Protein AF-A0A830G9U7-F1 (afdb_monomer)

pLDDT: mean 89.63, std 12.24, range [41.25, 98.75]

InterPro domains:
  IPR003018 GAF domain [PF13185] (130-246)
  IPR003018 GAF domain [SM00065] (122-253)
  IPR029016 GAF-like domain superfamily [G3DSA:3.30.450.40] (119-250)

Sequence (253 aa):
MSDEGALRVVRVTGDATEHAGSGVGDADGVTVSHRRIGDAAGAAADADAILAGEDVARSEALAGLIRASDAVCVVADADADAGTAARTLRRAVEEEWRDFPVPAGERARLRALSARDFDDPTLRAHLGGMTTTARECLDARAGFIGLVDERHETFLTAEGVDLPDRERGRAICAHGITGDGALIVDDAAVSDRGARVAPDLGRYAGAPVIAGGERVGMLCVADDEGAFDEADGVVLERLAEQTSRYVERYGTT

Secondary structure (DSSP, 8-state):
------EEEEEEESS-------SGGGSTTEEEEEEEGGG-HHHHHT-SEEEEEHHHHT-HHHHHHHHT-SSEEEEE-TT--HHHHHHHHHHHHHTT--SSEEETTHHHHHHHHHTB-TT-HHHHHHHHHHHHHHHHHTT-SEEEEEEE-SSEEEEEEEESS----EEGGG-HHHHHTTSSS-EEES-TTTSTTTTTT-GGGBEEEEEEEEETTEEEEEEEEEESSS---HHHHHHHHHHHHHHHHHHHHH-B-

Foldseek 3Di:
DDLPAQFEEEEEDQDDPDDDDLCLCVPPRYHYDYDYLVGCQVVQQPGQAYEYELRCLQPLSVLLSLVSHQHAAEYEYPPDHNVLQNVVRVVCSVVSVGLFYAYSNNVVLQVLLVQFALVQPQLLVLQQVLQVVLCVVQVFQKKWKWFDHPFWTCTSYIDNDDDHIFTLSLDLFRSQQSHAFKRWDFALCPGSSRVPRPNVQGTKMWHFADGPNGRGIITMGGHNDDGDDVVSRVVRNVSSVVSNVSRHPRGHD

Solvent-accessible surface area (backbone atoms only — not comparable to full-atom values): 12969 Å² total; per-residue (Å²): 134,77,91,80,72,61,44,38,30,32,34,31,32,76,66,87,73,85,73,82,73,55,53,40,56,79,38,93,53,30,48,65,45,82,37,39,56,94,69,26,62,74,56,36,63,79,22,55,27,35,39,32,31,47,88,30,47,80,36,60,68,46,37,42,46,37,72,74,28,90,19,21,33,31,23,37,47,98,84,50,48,29,68,48,38,50,52,38,50,53,48,32,52,77,69,61,44,48,63,40,57,37,40,25,58,44,74,58,26,53,48,34,46,71,62,38,35,76,78,36,68,67,34,44,54,52,52,40,52,51,25,54,47,53,12,61,76,67,72,34,62,15,14,25,32,37,36,52,62,98,59,30,28,45,59,81,36,64,42,75,56,90,70,74,70,34,50,29,58,35,35,60,56,41,43,35,42,41,51,85,57,46,43,74,39,86,37,15,52,79,32,61,64,13,42,90,40,38,46,86,42,26,22,38,39,31,6,44,23,40,32,90,92,22,53,29,20,27,37,33,35,26,24,88,66,90,79,85,50,73,68,54,30,56,52,37,35,55,51,12,51,52,49,17,52,42,45,64,71,46,15,62,116

Organism: NCBI:txid489913

Structure (mmCIF, N/CA/C/O backbone):
data_AF-A0A830G9U7-F1
#
_entry.id   AF-A0A830G9U7-F1
#
loop_
_atom_site.group_PDB
_atom_site.id
_atom_site.type_symbol
_atom_site.label_atom_id
_atom_site.label_alt_id
_atom_site.label_comp_id
_atom_site.label_asym_id
_atom_site.label_entity_id
_atom_site.label_seq_id
_atom_site.pdbx_PDB_ins_code
_atom_site.Cartn_x
_atom_site.Cartn_y
_atom_site.Cartn_z
_atom_site.occupancy
_atom_site.B_iso_or_equiv
_atom_site.auth_seq_id
_atom_site.auth_comp_id
_atom_site.auth_asym_id
_atom_site.auth_atom_id
_atom_site.pdbx_PDB_model_num
ATOM 1 N N . MET A 1 1 ? 34.362 4.969 -25.257 1.00 41.91 1 MET A N 1
ATOM 2 C CA . MET A 1 1 ? 33.150 5.472 -24.588 1.00 41.91 1 MET A CA 1
ATOM 3 C C . MET A 1 1 ? 32.415 4.237 -24.144 1.00 41.91 1 MET A C 1
ATOM 5 O O . MET A 1 1 ? 31.826 3.570 -24.980 1.00 41.91 1 MET A O 1
ATOM 9 N N . SER A 1 2 ? 32.693 3.824 -22.916 1.00 41.25 2 SER A N 1
ATOM 10 C CA . SER A 1 2 ? 32.284 2.536 -22.371 1.00 41.25 2 SER A CA 1
ATOM 11 C C . SER A 1 2 ? 30.781 2.547 -22.113 1.00 41.25 2 SER A C 1
ATOM 13 O O . SER A 1 2 ? 30.260 3.546 -21.628 1.00 41.25 2 SER A O 1
ATOM 15 N N . ASP A 1 3 ? 30.123 1.443 -22.442 1.00 46.03 3 ASP A N 1
ATOM 16 C CA . ASP A 1 3 ? 28.704 1.131 -22.217 1.00 46.03 3 ASP A CA 1
ATOM 17 C C . ASP A 1 3 ? 28.400 0.916 -20.709 1.00 46.03 3 ASP A C 1
ATOM 19 O O . ASP A 1 3 ? 27.750 -0.043 -20.302 1.00 46.03 3 ASP A O 1
ATOM 23 N N . GLU A 1 4 ? 28.951 1.764 -19.834 1.00 46.84 4 GLU A N 1
ATOM 24 C CA . GLU A 1 4 ? 28.681 1.740 -18.394 1.00 46.84 4 GLU A CA 1
ATOM 25 C C . GLU A 1 4 ? 27.320 2.400 -18.123 1.00 46.84 4 GLU A C 1
ATOM 27 O O . GLU A 1 4 ? 27.189 3.620 -18.205 1.00 46.84 4 GLU A O 1
ATOM 32 N N . GLY A 1 5 ? 26.311 1.601 -17.761 1.00 59.88 5 GLY A N 1
ATOM 33 C CA . GLY A 1 5 ? 25.194 2.087 -16.939 1.00 59.88 5 GLY A CA 1
ATOM 34 C C . GLY A 1 5 ? 23.813 2.202 -17.588 1.00 59.88 5 GLY A C 1
ATOM 35 O O . GLY A 1 5 ? 22.957 2.877 -17.019 1.00 59.88 5 GLY A O 1
ATOM 36 N N . ALA A 1 6 ? 23.553 1.566 -18.736 1.00 79.94 6 ALA A N 1
ATOM 37 C CA . ALA A 1 6 ? 22.185 1.482 -19.249 1.00 79.94 6 ALA A CA 1
ATOM 38 C C . ALA A 1 6 ? 21.347 0.498 -18.408 1.00 79.94 6 ALA A C 1
ATOM 40 O O . ALA A 1 6 ? 21.631 -0.698 -18.389 1.00 79.94 6 ALA A O 1
ATOM 41 N N . LEU A 1 7 ? 20.310 0.993 -17.730 1.00 89.19 7 LEU A N 1
ATOM 42 C CA . LEU A 1 7 ? 19.411 0.183 -16.912 1.00 89.19 7 LEU A CA 1
ATOM 43 C C . LEU A 1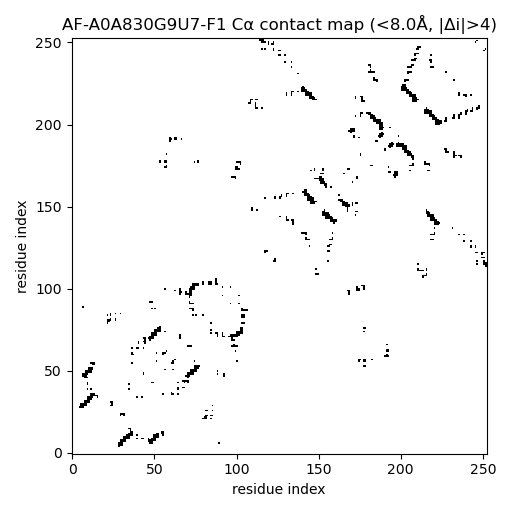 7 ? 18.527 -0.699 -17.804 1.00 89.19 7 LEU A C 1
ATOM 45 O O . LEU A 1 7 ? 17.765 -0.178 -18.625 1.00 89.19 7 LEU A O 1
ATOM 49 N N . ARG A 1 8 ? 18.590 -2.021 -17.633 1.00 92.62 8 ARG A N 1
ATOM 50 C CA . ARG A 1 8 ? 17.745 -2.981 -18.355 1.00 92.62 8 ARG A CA 1
ATOM 51 C C . ARG A 1 8 ? 16.422 -3.140 -17.622 1.00 92.62 8 ARG A C 1
ATOM 53 O O . ARG A 1 8 ? 16.366 -3.692 -16.525 1.00 92.62 8 ARG A O 1
ATOM 60 N N . VAL A 1 9 ? 15.351 -2.670 -18.248 1.00 93.12 9 VAL A N 1
ATOM 61 C CA . VAL A 1 9 ? 14.008 -2.663 -17.671 1.00 93.12 9 VAL A CA 1
ATOM 62 C C . VAL A 1 9 ? 13.082 -3.554 -18.484 1.00 93.12 9 VAL A C 1
ATOM 64 O O . VAL A 1 9 ? 13.015 -3.459 -19.712 1.00 93.12 9 VAL A O 1
ATOM 67 N N . VAL A 1 10 ? 12.313 -4.395 -17.800 1.00 93.31 10 VAL A N 1
ATOM 68 C CA . VAL A 1 10 ? 11.192 -5.114 -18.413 1.00 93.31 10 VAL A CA 1
ATOM 69 C C . VAL A 1 10 ? 9.901 -4.433 -17.998 1.00 93.31 10 VAL A C 1
ATOM 71 O O . VAL A 1 10 ? 9.541 -4.420 -16.824 1.00 93.31 10 VAL A O 1
ATOM 74 N N . ARG A 1 11 ? 9.187 -3.863 -18.967 1.00 92.62 11 ARG A N 1
ATOM 75 C CA . ARG A 1 11 ? 7.837 -3.357 -18.755 1.00 92.62 11 ARG A CA 1
ATOM 76 C C . ARG A 1 11 ? 6.844 -4.509 -18.826 1.00 92.62 11 ARG A C 1
ATOM 78 O O . ARG A 1 11 ? 6.820 -5.221 -19.833 1.00 92.62 11 ARG A O 1
ATOM 85 N N . VAL A 1 12 ? 6.007 -4.644 -17.800 1.00 92.19 12 VAL A N 1
ATOM 86 C CA . VAL A 1 12 ? 4.965 -5.675 -17.721 1.00 92.19 12 VAL A CA 1
ATOM 87 C C . VAL A 1 12 ? 3.568 -5.061 -17.662 1.00 92.19 12 VAL A C 1
ATOM 89 O O . VAL A 1 12 ? 3.334 -4.113 -16.914 1.00 92.19 12 VAL A O 1
ATOM 92 N N . THR A 1 13 ? 2.651 -5.603 -18.465 1.00 88.50 13 THR A N 1
ATOM 93 C CA . THR A 1 13 ? 1.220 -5.245 -18.505 1.00 88.50 13 THR A CA 1
ATOM 94 C C . THR A 1 13 ? 0.358 -6.507 -18.627 1.00 88.50 13 THR A C 1
ATOM 96 O O . THR A 1 13 ? 0.872 -7.592 -18.938 1.00 88.50 13 THR A O 1
ATOM 99 N N . GLY A 1 14 ? -0.945 -6.380 -18.369 1.00 82.19 14 GLY A N 1
ATOM 100 C CA . GLY A 1 14 ? -1.920 -7.468 -18.444 1.00 82.19 14 GLY A CA 1
ATOM 101 C C . GLY A 1 14 ? -2.208 -7.896 -19.884 1.00 82.19 14 GLY A C 1
ATOM 102 O O . GLY A 1 14 ? -2.042 -9.069 -20.215 1.00 82.19 14 GLY A O 1
ATOM 103 N N . ASP A 1 15 ? -2.540 -6.943 -20.762 1.00 69.19 15 ASP A N 1
ATOM 104 C CA . ASP A 1 15 ? -2.779 -7.182 -22.191 1.00 69.19 15 ASP A CA 1
ATOM 105 C C . ASP A 1 15 ? -1.815 -6.397 -23.097 1.00 69.19 15 ASP A C 1
ATOM 107 O O . ASP A 1 15 ? -1.321 -5.321 -22.762 1.00 69.19 15 ASP A O 1
ATOM 111 N N . ALA A 1 16 ? -1.517 -6.966 -24.274 1.00 46.41 16 ALA A N 1
ATOM 112 C CA . ALA A 1 16 ? -0.523 -6.439 -25.224 1.00 46.41 16 ALA A CA 1
ATOM 113 C C . ALA A 1 16 ? -1.032 -5.297 -26.120 1.00 46.41 16 ALA A C 1
ATOM 115 O O . ALA A 1 16 ? -0.494 -5.091 -27.209 1.00 46.41 16 ALA A O 1
ATOM 116 N N . THR A 1 17 ? -2.057 -4.549 -25.719 1.00 44.53 17 THR A N 1
ATOM 117 C CA . THR A 1 17 ? -2.389 -3.320 -26.442 1.00 44.53 17 THR A CA 1
ATOM 118 C C . THR A 1 17 ? -1.369 -2.251 -26.078 1.00 44.53 17 THR A C 1
ATOM 120 O O . THR A 1 17 ? -1.522 -1.530 -25.096 1.00 44.53 17 THR A O 1
ATOM 123 N N . GLU A 1 18 ? -0.313 -2.170 -26.895 1.00 53.75 18 GLU A N 1
ATOM 124 C CA . GLU A 1 18 ? 0.440 -0.938 -27.122 1.00 53.75 18 GLU A CA 1
ATOM 125 C C . GLU A 1 18 ? -0.554 0.213 -27.188 1.00 53.75 18 GLU A C 1
ATOM 127 O O . GLU A 1 18 ? -1.338 0.211 -28.118 1.00 53.75 18 GLU A O 1
ATOM 132 N N . HIS A 1 19 ? -0.549 1.152 -26.245 1.00 42.56 19 HIS A N 1
ATOM 133 C CA . HIS A 1 19 ? -0.866 2.562 -26.481 1.00 42.56 19 HIS A CA 1
ATOM 134 C C . HIS A 1 19 ? -0.207 3.365 -25.351 1.00 42.56 19 HIS A C 1
ATOM 136 O O . HIS A 1 19 ? -0.568 3.232 -24.188 1.00 42.56 19 HIS A O 1
ATOM 142 N N . ALA A 1 20 ? 0.791 4.169 -25.729 1.00 44.25 20 ALA A N 1
ATOM 143 C CA . ALA A 1 20 ? 1.468 5.169 -24.902 1.00 44.25 20 ALA A CA 1
ATOM 144 C C . ALA A 1 20 ? 2.088 4.628 -23.601 1.00 44.25 20 ALA A C 1
ATOM 146 O O . ALA A 1 20 ? 1.679 4.955 -22.490 1.00 44.25 20 ALA A O 1
ATOM 147 N N . GLY A 1 21 ? 3.149 3.826 -23.740 1.00 48.31 21 GLY A N 1
ATOM 148 C CA . GLY A 1 21 ? 4.062 3.618 -22.624 1.00 48.31 21 GLY A CA 1
ATOM 149 C C . GLY A 1 21 ? 4.571 4.967 -22.112 1.00 48.31 21 GLY A C 1
ATOM 150 O O . GLY A 1 21 ? 4.740 5.895 -22.896 1.00 48.31 21 GLY A O 1
ATOM 151 N N . SER A 1 22 ? 4.821 5.044 -20.808 1.00 52.03 22 SER A N 1
ATOM 152 C CA . SER A 1 22 ? 5.336 6.184 -20.037 1.00 52.03 22 SER A CA 1
ATOM 153 C C . SER A 1 22 ? 6.616 6.846 -20.577 1.00 52.03 22 SER A C 1
ATOM 155 O O . SER A 1 22 ? 7.272 7.523 -19.815 1.00 52.03 22 SER A O 1
ATOM 157 N N . GLY A 1 23 ? 7.051 6.636 -21.823 1.00 57.50 23 GLY A N 1
ATOM 158 C CA . GLY A 1 23 ? 8.237 7.257 -22.422 1.00 57.50 23 GLY A CA 1
ATOM 159 C C . GLY A 1 23 ? 9.554 6.881 -21.744 1.00 57.50 23 GLY A C 1
ATOM 160 O O . GLY A 1 23 ? 10.588 7.444 -22.071 1.00 57.50 23 GLY A O 1
ATOM 161 N N . VAL A 1 24 ? 9.548 5.941 -20.789 1.00 65.88 24 VAL A N 1
ATOM 162 C CA . VAL A 1 24 ? 10.728 5.618 -19.968 1.00 65.88 24 VAL A CA 1
ATOM 163 C C . VAL A 1 24 ? 11.908 5.136 -20.818 1.00 65.88 24 VAL A C 1
ATOM 165 O O . VAL A 1 24 ? 13.045 5.403 -20.452 1.00 65.88 24 VAL A O 1
ATOM 168 N N . GLY A 1 25 ? 11.656 4.488 -21.961 1.00 61.22 25 GLY A N 1
ATOM 169 C CA . GLY A 1 25 ? 12.707 4.075 -22.900 1.00 61.22 25 GLY A CA 1
ATOM 170 C C . GLY A 1 25 ? 13.407 5.229 -23.627 1.00 61.22 25 GLY A C 1
ATOM 171 O O . GLY A 1 25 ? 14.512 5.037 -24.119 1.00 61.22 25 GLY A O 1
ATOM 172 N N . ASP A 1 26 ? 12.805 6.422 -23.651 1.00 62.81 26 ASP A N 1
ATOM 173 C CA . ASP A 1 26 ? 13.415 7.639 -24.202 1.00 62.81 26 ASP A CA 1
ATOM 174 C C . ASP A 1 26 ? 14.202 8.427 -23.133 1.00 62.81 26 ASP A C 1
ATOM 176 O O . ASP A 1 26 ? 14.783 9.472 -23.427 1.00 62.81 26 ASP A O 1
ATOM 180 N N . ALA A 1 27 ? 14.221 7.957 -21.878 1.00 68.75 27 ALA A N 1
ATOM 181 C CA . ALA A 1 27 ? 15.006 8.562 -20.808 1.00 68.75 27 ALA A CA 1
ATOM 182 C C . ALA A 1 27 ? 16.463 8.062 -20.840 1.00 68.75 27 ALA A C 1
ATOM 184 O O . ALA A 1 27 ? 16.716 6.868 -20.991 1.00 68.75 27 ALA A O 1
ATOM 185 N N . ASP A 1 28 ? 17.421 8.973 -20.632 1.00 65.69 28 ASP A N 1
ATOM 186 C CA . ASP A 1 28 ? 18.866 8.717 -20.762 1.00 65.69 28 ASP A CA 1
ATOM 187 C C . ASP A 1 28 ? 19.332 7.415 -20.086 1.00 65.69 28 ASP A C 1
ATOM 189 O O . ASP A 1 28 ? 19.334 7.302 -18.862 1.00 65.69 28 ASP A O 1
ATOM 193 N N . GLY A 1 29 ? 19.781 6.429 -20.862 1.00 73.44 29 GLY A N 1
ATOM 194 C CA . GLY A 1 29 ? 20.360 5.202 -20.308 1.00 73.44 29 GLY A CA 1
ATOM 195 C C . GLY A 1 29 ? 19.348 4.252 -19.660 1.00 73.44 29 GLY A C 1
ATOM 196 O O . GLY A 1 29 ? 19.705 3.545 -18.724 1.00 73.44 29 GLY A O 1
ATOM 197 N N . VAL A 1 30 ? 18.096 4.211 -20.126 1.00 83.44 30 VAL A N 1
ATOM 198 C CA . VAL A 1 30 ? 17.145 3.142 -19.777 1.00 83.44 30 VAL A CA 1
ATOM 199 C C . VAL A 1 30 ? 16.758 2.378 -21.039 1.00 83.44 30 VAL A C 1
ATOM 201 O O . VAL A 1 30 ? 16.221 2.946 -21.981 1.00 83.44 30 VAL A O 1
ATOM 204 N N . THR A 1 31 ? 17.009 1.070 -21.062 1.00 85.94 31 THR A N 1
ATOM 205 C CA . THR A 1 31 ? 16.576 0.192 -22.156 1.00 85.94 31 THR A CA 1
ATOM 206 C C . THR A 1 31 ? 15.356 -0.595 -21.707 1.00 85.94 31 THR A C 1
ATOM 208 O O . THR A 1 31 ? 15.457 -1.433 -20.813 1.00 85.94 31 THR A O 1
ATOM 211 N N . VAL A 1 32 ? 14.202 -0.341 -22.329 1.00 87.81 32 VAL A N 1
ATOM 212 C CA . VAL A 1 32 ? 12.933 -0.984 -21.964 1.00 87.81 32 VAL A CA 1
ATOM 213 C C . VAL A 1 32 ? 12.566 -2.066 -22.975 1.00 87.81 32 VAL A C 1
ATOM 215 O O . VAL A 1 32 ? 12.468 -1.808 -24.172 1.00 87.81 32 VAL A O 1
ATOM 218 N N . SER A 1 33 ? 12.295 -3.276 -22.489 1.00 89.38 33 SER A N 1
ATOM 219 C CA . SER A 1 33 ? 11.637 -4.330 -23.265 1.00 89.38 33 SER A CA 1
ATOM 220 C C . SER A 1 33 ? 10.236 -4.589 -22.722 1.00 89.38 33 SER A C 1
ATOM 222 O O . SER A 1 33 ? 10.007 -4.502 -21.523 1.00 89.38 33 SER A O 1
ATOM 224 N N . HIS A 1 34 ? 9.278 -4.887 -23.595 1.00 89.56 34 HIS A N 1
ATOM 225 C CA . HIS A 1 34 ? 7.877 -5.057 -23.207 1.00 89.56 34 HIS A CA 1
ATOM 226 C C . HIS A 1 34 ? 7.505 -6.541 -23.165 1.00 89.56 34 HIS A C 1
ATOM 228 O O . HIS A 1 34 ? 7.855 -7.295 -24.081 1.00 89.56 34 HIS A O 1
ATOM 234 N N . ARG A 1 35 ? 6.798 -6.970 -22.117 1.00 90.38 35 ARG A N 1
ATOM 235 C CA . ARG A 1 35 ? 6.298 -8.341 -21.944 1.00 90.38 35 ARG A CA 1
ATOM 23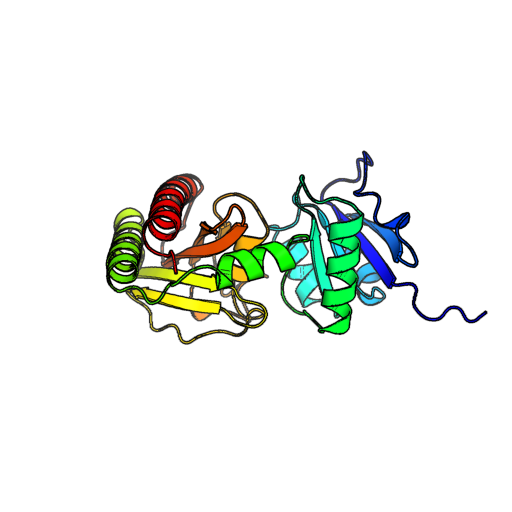6 C C . ARG A 1 35 ? 4.891 -8.329 -21.354 1.00 90.38 35 ARG A C 1
ATOM 238 O O . ARG A 1 35 ? 4.552 -7.459 -20.559 1.00 90.38 35 ARG A O 1
ATOM 245 N N . ARG A 1 36 ? 4.090 -9.335 -21.702 1.00 90.69 36 ARG A N 1
ATOM 246 C CA . ARG A 1 36 ? 2.911 -9.674 -20.899 1.00 90.69 36 ARG A CA 1
ATOM 247 C C . ARG A 1 36 ? 3.369 -10.289 -19.592 1.00 90.69 36 ARG A C 1
ATOM 249 O O . ARG A 1 36 ? 4.359 -11.019 -19.580 1.00 90.69 36 ARG A O 1
ATOM 256 N N . ILE A 1 37 ? 2.628 -10.044 -18.519 1.00 91.56 37 ILE A N 1
ATOM 257 C CA . ILE A 1 37 ? 3.018 -10.530 -17.195 1.00 91.56 37 ILE A CA 1
ATOM 258 C C . ILE A 1 37 ? 3.172 -12.059 -17.130 1.00 91.56 37 ILE A C 1
ATOM 260 O O . ILE A 1 37 ? 4.126 -12.549 -16.534 1.00 91.56 37 ILE A O 1
ATOM 264 N N . GLY A 1 38 ? 2.320 -12.809 -17.839 1.00 88.56 38 GLY A N 1
ATOM 265 C CA . GLY A 1 38 ? 2.403 -14.274 -17.916 1.00 88.56 38 GLY A CA 1
ATOM 266 C C . GLY A 1 38 ? 3.656 -14.815 -18.621 1.00 88.56 38 GLY A C 1
ATOM 267 O O . GLY A 1 38 ? 4.055 -15.945 -18.361 1.00 88.56 38 GLY A O 1
ATOM 268 N N . ASP A 1 39 ? 4.311 -14.002 -19.455 1.00 90.31 39 ASP A N 1
ATOM 269 C CA . ASP A 1 39 ? 5.502 -14.376 -20.233 1.00 90.31 39 ASP A CA 1
ATOM 270 C C . ASP A 1 39 ? 6.774 -13.665 -19.728 1.00 90.31 39 ASP A C 1
ATOM 272 O O . ASP A 1 39 ? 7.840 -13.736 -20.347 1.00 90.31 39 ASP A O 1
ATOM 276 N N . ALA A 1 40 ? 6.670 -12.922 -18.621 1.00 90.94 40 ALA A N 1
ATOM 277 C CA . ALA A 1 40 ? 7.719 -12.017 -18.165 1.00 90.94 40 ALA A CA 1
ATOM 278 C C . ALA A 1 40 ? 8.831 -12.705 -17.363 1.00 90.94 40 ALA A C 1
ATOM 280 O O . ALA A 1 40 ? 9.915 -12.137 -17.268 1.00 90.94 40 ALA A O 1
ATOM 281 N N . ALA A 1 41 ? 8.610 -13.915 -16.832 1.00 89.19 41 ALA A N 1
ATOM 282 C CA . ALA A 1 41 ? 9.534 -14.578 -15.903 1.00 89.19 41 ALA A CA 1
ATOM 283 C C . ALA A 1 41 ? 10.975 -14.678 -16.437 1.00 89.19 41 ALA A C 1
ATOM 285 O O . ALA A 1 41 ? 11.916 -14.266 -15.765 1.00 89.19 41 ALA A O 1
ATOM 286 N N . GLY A 1 42 ? 11.149 -15.154 -17.676 1.00 88.81 42 GLY A N 1
ATOM 287 C CA . GLY A 1 42 ? 12.478 -15.261 -18.284 1.00 88.81 42 GLY A CA 1
ATOM 288 C C . GLY A 1 42 ? 13.133 -13.902 -18.541 1.00 88.81 42 GLY A C 1
ATOM 289 O O . GLY A 1 42 ? 14.329 -13.752 -18.344 1.00 88.81 42 GLY A O 1
ATOM 290 N N . ALA A 1 43 ? 12.352 -12.893 -18.934 1.00 87.56 43 ALA A N 1
ATOM 291 C CA . ALA A 1 43 ? 12.882 -11.553 -19.174 1.00 87.56 43 ALA A CA 1
ATOM 292 C C . ALA A 1 43 ? 13.261 -10.841 -17.865 1.00 87.56 43 ALA A C 1
ATOM 294 O O . ALA A 1 43 ? 14.262 -10.135 -17.824 1.00 87.56 43 ALA A O 1
ATOM 295 N N . ALA A 1 44 ? 12.472 -11.030 -16.806 1.00 89.50 44 ALA A N 1
ATOM 296 C CA . ALA A 1 44 ? 12.702 -10.433 -15.496 1.00 89.50 44 ALA A CA 1
ATOM 297 C C . ALA A 1 44 ? 13.918 -11.029 -14.773 1.00 89.50 44 ALA A C 1
ATOM 299 O O . ALA A 1 44 ? 14.526 -10.341 -13.962 1.00 89.50 44 ALA A O 1
ATOM 300 N N . ALA A 1 45 ? 14.293 -12.279 -15.060 1.00 88.25 45 ALA A N 1
ATOM 301 C CA . ALA A 1 45 ? 15.493 -12.900 -14.494 1.00 88.25 45 ALA A CA 1
ATOM 302 C C . ALA A 1 45 ? 16.792 -12.204 -14.942 1.00 88.25 45 ALA A C 1
ATOM 304 O O . ALA A 1 45 ? 17.755 -12.146 -14.185 1.00 88.25 45 ALA A O 1
ATOM 305 N N . ASP A 1 46 ? 16.799 -11.647 -16.156 1.00 87.44 46 ASP A N 1
ATOM 306 C CA . ASP A 1 46 ? 17.950 -10.946 -16.729 1.00 87.44 46 ASP A CA 1
ATOM 307 C C . ASP A 1 46 ? 17.841 -9.414 -16.610 1.00 87.44 46 ASP A C 1
ATOM 309 O O . ASP A 1 46 ? 18.704 -8.701 -17.126 1.00 87.44 46 ASP A O 1
ATOM 313 N N . ALA A 1 47 ? 16.782 -8.889 -15.986 1.00 92.50 47 ALA A N 1
ATOM 314 C CA . ALA A 1 47 ? 16.527 -7.456 -15.873 1.00 92.50 47 ALA A CA 1
ATOM 315 C C . ALA A 1 47 ? 17.100 -6.871 -14.579 1.00 92.50 47 ALA A C 1
ATOM 317 O O . ALA A 1 47 ? 17.161 -7.538 -13.552 1.00 92.50 47 ALA A O 1
ATOM 318 N N . ASP A 1 48 ? 17.456 -5.589 -14.618 1.00 93.81 48 ASP A N 1
ATOM 319 C CA . ASP A 1 48 ? 17.841 -4.848 -13.416 1.00 93.81 48 ASP A CA 1
ATOM 320 C C . ASP A 1 48 ? 16.586 -4.354 -12.668 1.00 93.81 48 ASP A C 1
ATOM 322 O O . ASP A 1 48 ? 16.566 -4.268 -11.439 1.00 93.81 48 ASP A O 1
ATOM 326 N N . ALA A 1 49 ? 15.514 -4.052 -13.414 1.00 94.81 49 ALA A N 1
ATOM 327 C CA . ALA A 1 49 ? 14.237 -3.621 -12.858 1.00 94.81 49 ALA A CA 1
ATOM 328 C C . ALA A 1 49 ? 13.022 -4.066 -13.692 1.00 94.81 49 ALA A C 1
ATOM 330 O O . ALA A 1 49 ? 13.081 -4.230 -14.915 1.00 94.81 49 ALA A O 1
ATOM 331 N N . ILE A 1 50 ? 11.882 -4.184 -13.020 1.00 95.81 50 ILE A N 1
ATOM 332 C CA . ILE A 1 50 ? 10.553 -4.367 -13.596 1.00 95.81 50 ILE A CA 1
ATOM 333 C C . ILE A 1 50 ? 9.816 -3.028 -13.514 1.00 95.81 50 ILE A C 1
ATOM 335 O O . ILE A 1 50 ? 9.770 -2.398 -12.458 1.00 95.81 50 ILE A O 1
ATOM 339 N N . LEU A 1 51 ? 9.216 -2.604 -14.625 1.00 95.00 51 LEU A N 1
ATOM 340 C CA . LEU A 1 51 ? 8.268 -1.493 -14.663 1.00 95.00 51 LEU A CA 1
ATOM 341 C C . LEU A 1 51 ? 6.861 -2.050 -14.887 1.00 95.00 51 LEU A C 1
ATOM 343 O O . LEU A 1 51 ? 6.488 -2.388 -16.011 1.00 95.00 51 LEU A O 1
ATOM 347 N N . ALA A 1 52 ? 6.085 -2.162 -13.821 1.00 94.06 52 ALA A N 1
ATOM 348 C CA . ALA A 1 52 ? 4.720 -2.653 -13.876 1.00 94.06 52 ALA A CA 1
ATOM 349 C C . ALA A 1 52 ? 3.735 -1.524 -14.191 1.00 94.06 52 ALA A C 1
ATOM 351 O O . ALA A 1 52 ? 3.858 -0.413 -13.670 1.00 94.06 52 ALA A O 1
ATOM 352 N N . GLY A 1 53 ? 2.758 -1.817 -15.048 1.00 90.50 53 GLY A N 1
ATOM 353 C CA . GLY A 1 53 ? 1.566 -0.987 -15.179 1.00 90.50 53 GLY A CA 1
ATOM 354 C C . GLY A 1 53 ? 0.645 -1.133 -13.968 1.00 90.50 53 GLY A C 1
ATOM 355 O O . GLY A 1 53 ? 0.640 -2.160 -13.283 1.00 90.50 53 GLY A O 1
ATOM 356 N N . GLU A 1 54 ? -0.147 -0.097 -13.714 1.00 85.88 5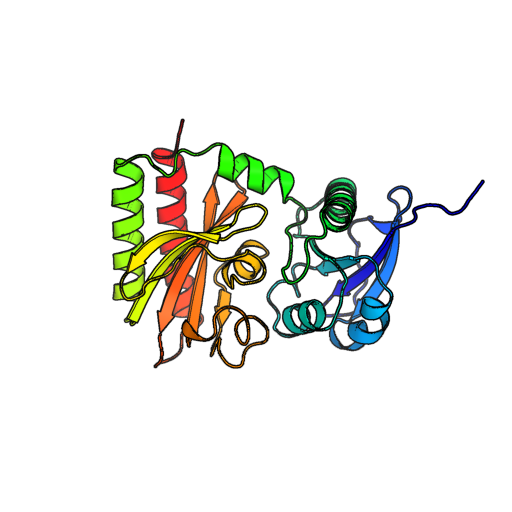4 GLU A N 1
ATOM 357 C CA . GLU A 1 54 ? -1.156 -0.085 -12.652 1.00 85.88 54 GLU A CA 1
ATOM 358 C C . GLU A 1 54 ? -2.165 -1.241 -12.767 1.00 85.88 54 GLU A C 1
ATOM 360 O O . GLU A 1 54 ? -2.564 -1.830 -11.764 1.00 85.88 54 GLU A O 1
ATOM 365 N N . ASP A 1 55 ? -2.491 -1.641 -13.999 1.00 87.94 55 ASP A N 1
ATOM 366 C CA . ASP A 1 55 ? -3.395 -2.746 -14.332 1.00 87.94 55 ASP A CA 1
ATOM 367 C C . ASP A 1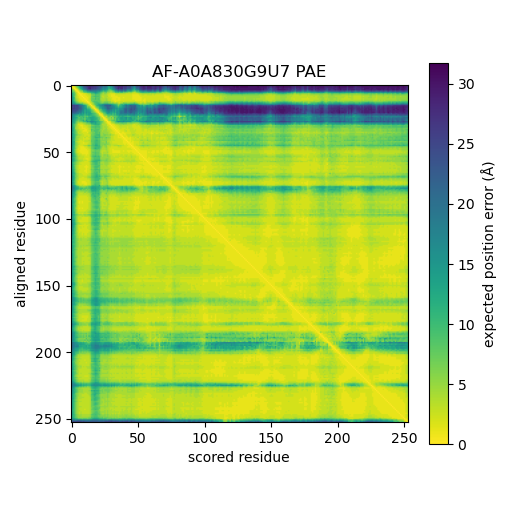 55 ? -2.956 -4.097 -13.747 1.00 87.94 55 ASP A C 1
ATOM 369 O O . ASP A 1 55 ? -3.787 -4.969 -13.493 1.00 87.94 55 ASP A O 1
ATOM 373 N N . VAL A 1 56 ? -1.655 -4.271 -13.502 1.00 91.00 56 VAL A N 1
ATOM 374 C CA . VAL A 1 56 ? -1.089 -5.494 -12.921 1.00 91.00 56 VAL A CA 1
ATOM 375 C C . VAL A 1 56 ? -0.494 -5.299 -11.530 1.00 91.00 56 VAL A C 1
ATOM 377 O O . VAL A 1 56 ? -0.159 -6.299 -10.890 1.00 91.00 56 VAL A O 1
ATOM 380 N N . ALA A 1 57 ? -0.407 -4.062 -11.030 1.00 89.50 57 ALA A N 1
ATOM 381 C CA . ALA A 1 57 ? 0.226 -3.698 -9.756 1.00 89.50 57 ALA A CA 1
ATOM 382 C C . ALA A 1 57 ? -0.238 -4.561 -8.572 1.00 89.50 57 ALA A C 1
ATOM 384 O O . ALA A 1 57 ? 0.550 -5.002 -7.733 1.00 89.50 57 ALA A O 1
ATOM 385 N N . ARG A 1 58 ? -1.540 -4.857 -8.539 1.00 89.06 58 ARG A N 1
ATOM 386 C CA . ARG A 1 58 ? -2.197 -5.610 -7.463 1.00 89.06 58 ARG A CA 1
ATOM 387 C C . ARG A 1 58 ? -2.627 -7.024 -7.882 1.00 89.06 58 ARG A C 1
ATOM 389 O O . ARG A 1 58 ? -3.395 -7.675 -7.184 1.00 89.06 58 ARG A O 1
ATOM 396 N N . SER A 1 59 ? -2.061 -7.559 -8.968 1.00 92.06 59 SER A N 1
ATOM 397 C CA . SER A 1 59 ? -2.295 -8.943 -9.419 1.00 92.06 59 SER A CA 1
ATOM 398 C C . SER A 1 59 ? -1.404 -9.959 -8.694 1.00 92.06 59 SER A C 1
ATOM 400 O O . SER A 1 59 ? -0.241 -9.667 -8.407 1.00 92.06 59 SER A O 1
ATOM 402 N N . GLU A 1 60 ? -1.910 -11.160 -8.397 1.00 91.94 60 GLU A N 1
ATOM 403 C CA . GLU A 1 60 ? -1.072 -12.241 -7.835 1.00 91.94 60 GLU A CA 1
ATOM 404 C C . GLU A 1 60 ? 0.112 -12.560 -8.766 1.00 91.94 60 GLU A C 1
ATOM 406 O O . GLU A 1 60 ? 1.222 -12.781 -8.299 1.00 91.94 60 GLU A O 1
ATOM 411 N N . ALA A 1 61 ? -0.082 -12.450 -10.087 1.00 92.94 61 ALA A N 1
ATOM 412 C CA . ALA A 1 61 ? 0.970 -12.655 -11.080 1.00 92.94 61 ALA A CA 1
ATOM 413 C C . ALA A 1 61 ? 2.168 -11.701 -10.910 1.00 92.94 61 ALA A C 1
ATOM 415 O O . ALA A 1 61 ? 3.311 -12.138 -11.051 1.00 92.94 61 ALA A O 1
ATOM 416 N N . LEU A 1 62 ? 1.941 -10.419 -10.587 1.00 94.00 62 LEU A N 1
ATOM 417 C CA . LEU A 1 62 ? 3.045 -9.484 -10.337 1.00 94.00 62 LEU A CA 1
ATOM 418 C C . LEU A 1 62 ? 3.767 -9.808 -9.041 1.00 94.00 62 LEU A C 1
ATOM 420 O O . LEU A 1 62 ? 4.994 -9.827 -9.029 1.00 94.00 62 LEU A O 1
ATOM 424 N N . ALA A 1 63 ? 3.022 -10.100 -7.975 1.00 92.31 63 ALA A N 1
ATOM 425 C CA . ALA A 1 63 ? 3.624 -10.527 -6.720 1.00 92.31 63 ALA A CA 1
ATOM 426 C C . ALA A 1 63 ? 4.503 -11.771 -6.951 1.00 92.31 63 ALA A C 1
ATOM 428 O O . ALA A 1 63 ? 5.649 -11.807 -6.507 1.00 92.31 63 ALA A O 1
ATOM 429 N N . GLY A 1 64 ? 4.009 -12.755 -7.713 1.00 91.81 64 GLY A N 1
ATOM 430 C CA . GLY A 1 64 ? 4.755 -13.935 -8.163 1.00 91.81 64 GLY A CA 1
ATOM 431 C C . GLY A 1 64 ? 6.043 -13.612 -8.897 1.00 91.81 64 GLY A C 1
ATOM 432 O O . GLY A 1 64 ? 7.094 -14.163 -8.573 1.00 91.81 64 GLY A O 1
ATOM 433 N N . LEU A 1 65 ? 5.971 -12.689 -9.853 1.00 93.75 65 LEU A N 1
ATOM 434 C CA . LEU A 1 65 ? 7.127 -12.252 -10.623 1.00 93.75 65 LEU A CA 1
ATOM 435 C C . LEU A 1 65 ? 8.188 -11.586 -9.739 1.00 93.75 65 LEU A C 1
ATOM 437 O O . LEU A 1 65 ? 9.362 -11.917 -9.876 1.00 93.75 65 LEU A O 1
ATOM 441 N N . ILE A 1 66 ? 7.776 -10.700 -8.824 1.00 92.88 66 ILE A N 1
ATOM 442 C CA . ILE A 1 66 ? 8.671 -10.040 -7.861 1.00 92.88 66 ILE A CA 1
ATOM 443 C C . ILE A 1 66 ? 9.378 -11.090 -7.004 1.00 92.88 66 ILE A C 1
ATOM 445 O O . ILE A 1 66 ? 10.593 -11.057 -6.885 1.00 92.88 66 ILE A O 1
ATOM 449 N N . ARG A 1 67 ? 8.648 -12.073 -6.461 1.00 88.44 67 ARG A N 1
ATOM 450 C CA . ARG A 1 67 ? 9.252 -13.121 -5.618 1.00 88.44 67 ARG A CA 1
ATOM 451 C C . ARG A 1 67 ? 10.191 -14.063 -6.366 1.00 88.44 67 ARG A C 1
ATOM 453 O O . ARG A 1 67 ? 11.038 -14.698 -5.743 1.00 88.44 67 ARG A O 1
ATOM 460 N N . ALA A 1 68 ? 9.979 -14.241 -7.665 1.00 90.38 68 ALA A N 1
ATOM 461 C CA . ALA A 1 68 ? 10.776 -15.136 -8.497 1.00 90.38 68 ALA A CA 1
ATOM 462 C C . ALA A 1 68 ? 11.975 -14.434 -9.156 1.00 90.38 68 ALA A C 1
ATOM 464 O O . ALA A 1 68 ? 12.730 -15.089 -9.876 1.00 90.38 68 ALA A O 1
ATOM 465 N N . SER A 1 69 ? 12.135 -13.125 -8.948 1.00 90.31 69 SER A N 1
ATOM 466 C CA . SER A 1 69 ? 13.138 -12.293 -9.604 1.00 90.31 69 SER A CA 1
ATOM 467 C C . SER A 1 69 ? 13.961 -11.514 -8.581 1.00 90.31 69 SER A C 1
ATOM 469 O O . SER A 1 69 ? 13.474 -11.111 -7.534 1.00 90.31 69 SER A O 1
ATOM 471 N N . ASP A 1 70 ? 15.214 -11.250 -8.936 1.00 89.94 70 ASP A N 1
ATOM 472 C CA . ASP A 1 70 ? 16.093 -10.321 -8.229 1.00 89.94 70 ASP A CA 1
ATOM 473 C C . ASP A 1 70 ? 15.921 -8.867 -8.728 1.00 89.94 70 ASP A C 1
ATOM 475 O O . ASP A 1 70 ? 16.670 -7.974 -8.334 1.00 89.94 70 ASP A O 1
ATOM 479 N N . ALA A 1 71 ? 14.978 -8.592 -9.627 1.00 93.31 71 ALA A N 1
ATOM 480 C CA . ALA A 1 71 ? 14.750 -7.250 -10.145 1.00 93.31 71 ALA A CA 1
ATOM 481 C C . ALA A 1 71 ? 13.954 -6.397 -9.147 1.00 93.31 71 ALA A C 1
ATOM 483 O O . ALA A 1 71 ? 12.981 -6.851 -8.543 1.00 93.31 71 ALA A O 1
ATOM 484 N N . VAL A 1 72 ? 14.313 -5.118 -9.028 1.00 94.94 72 VAL A N 1
ATOM 485 C CA . VAL A 1 72 ? 13.475 -4.162 -8.287 1.00 94.94 72 VAL A CA 1
ATOM 486 C C . VAL A 1 72 ? 12.195 -3.899 -9.073 1.00 94.94 72 VAL A C 1
ATOM 488 O O . VAL A 1 72 ? 12.230 -3.834 -10.301 1.00 94.94 72 VAL A O 1
ATOM 491 N N . CYS A 1 73 ? 11.060 -3.724 -8.404 1.00 96.12 73 CYS A N 1
ATOM 492 C CA . CYS A 1 73 ? 9.788 -3.516 -9.091 1.00 96.12 73 CYS A CA 1
ATOM 493 C C . CYS A 1 73 ? 9.238 -2.120 -8.832 1.00 96.12 73 CYS A C 1
ATOM 495 O O . CYS A 1 73 ? 8.855 -1.794 -7.712 1.00 96.12 73 CYS A O 1
ATOM 497 N N . VAL A 1 74 ? 9.130 -1.317 -9.889 1.00 96.19 74 VAL A N 1
ATOM 498 C CA . VAL A 1 74 ? 8.460 -0.016 -9.855 1.00 96.19 74 VAL A CA 1
ATOM 499 C C . VAL A 1 74 ? 7.108 -0.123 -10.546 1.00 96.19 74 VAL A C 1
ATOM 501 O O . VAL A 1 74 ? 7.013 -0.595 -11.675 1.00 96.19 74 VAL A O 1
ATOM 504 N N . VAL A 1 75 ? 6.063 0.345 -9.876 1.00 94.81 75 VAL A N 1
ATOM 505 C CA . VAL A 1 75 ? 4.707 0.462 -10.407 1.00 94.81 75 VAL A CA 1
ATOM 506 C C . VAL A 1 75 ? 4.498 1.892 -10.885 1.00 94.81 75 VAL A C 1
ATOM 508 O O . VAL A 1 75 ? 4.592 2.829 -10.093 1.00 94.81 75 VAL A O 1
ATOM 511 N N . ALA A 1 76 ? 4.219 2.069 -12.172 1.00 90.44 76 ALA A N 1
ATOM 512 C CA . ALA A 1 76 ? 3.774 3.349 -12.707 1.00 90.44 76 ALA A CA 1
ATOM 513 C C . ALA A 1 76 ? 2.247 3.426 -12.631 1.00 90.44 76 ALA A C 1
ATOM 515 O O . ALA A 1 76 ? 1.566 2.664 -13.322 1.00 90.44 76 ALA A O 1
ATOM 516 N N . ASP A 1 77 ? 1.744 4.341 -11.802 1.00 79.69 77 ASP A N 1
ATOM 517 C CA . ASP A 1 77 ? 0.336 4.738 -11.831 1.00 79.69 77 ASP A CA 1
ATOM 518 C C . ASP A 1 77 ? 0.026 5.562 -13.093 1.00 79.69 77 ASP A C 1
ATOM 520 O O . ASP A 1 77 ? 0.932 5.967 -13.836 1.00 79.69 77 ASP A O 1
ATOM 524 N N . ALA A 1 78 ? -1.263 5.765 -13.370 1.00 69.00 78 ALA A N 1
ATOM 525 C CA . ALA A 1 78 ? -1.730 6.460 -14.570 1.00 69.00 78 ALA A CA 1
ATOM 526 C C . ALA A 1 78 ? -1.180 7.894 -14.725 1.00 69.00 78 ALA A C 1
ATOM 528 O O . ALA A 1 78 ? -1.054 8.380 -15.852 1.00 69.00 78 ALA A O 1
ATOM 529 N N . ASP A 1 79 ? -0.823 8.547 -13.616 1.00 72.38 79 ASP A N 1
ATOM 530 C CA . ASP A 1 79 ? -0.360 9.937 -13.575 1.00 72.38 79 ASP A CA 1
ATOM 531 C C . ASP A 1 79 ? 1.176 10.074 -13.624 1.00 72.38 79 ASP A C 1
ATOM 533 O O . ASP A 1 79 ? 1.707 11.182 -13.768 1.00 72.38 79 ASP A O 1
ATOM 537 N N . ALA A 1 80 ? 1.922 8.967 -13.534 1.00 81.44 80 ALA A N 1
ATOM 538 C CA . ALA A 1 80 ? 3.378 8.990 -13.501 1.00 81.44 80 ALA A CA 1
ATOM 539 C C . ALA A 1 80 ? 4.007 9.414 -14.843 1.00 81.44 80 ALA A C 1
ATOM 541 O O . ALA A 1 80 ? 3.932 8.714 -15.858 1.00 81.44 80 ALA A O 1
ATOM 542 N N . ASP A 1 81 ? 4.757 10.523 -14.828 1.00 87.06 81 ASP A N 1
ATOM 543 C CA . ASP A 1 81 ? 5.569 10.936 -15.973 1.00 87.06 81 ASP A CA 1
ATOM 544 C C . ASP A 1 81 ? 6.835 10.071 -16.151 1.00 87.06 81 ASP A C 1
ATOM 546 O O . ASP A 1 81 ? 7.399 9.519 -15.198 1.00 87.06 81 ASP A O 1
ATOM 550 N N . ALA A 1 82 ? 7.331 10.022 -17.392 1.00 84.88 82 ALA A N 1
ATOM 551 C CA . ALA A 1 82 ? 8.529 9.284 -17.803 1.00 84.88 82 ALA A CA 1
ATOM 552 C C . ALA A 1 82 ? 9.747 9.525 -16.910 1.00 84.88 82 ALA A C 1
ATOM 554 O O . ALA A 1 82 ? 10.455 8.594 -16.516 1.00 84.88 82 ALA A O 1
ATOM 555 N N . GLY A 1 83 ? 10.007 10.796 -16.602 1.00 87.69 83 GLY A N 1
ATOM 556 C CA . GLY A 1 83 ? 11.168 11.210 -15.836 1.00 87.69 83 GLY A CA 1
ATOM 557 C C . GLY A 1 83 ? 11.047 10.794 -14.378 1.00 87.69 83 GLY A C 1
ATOM 558 O O . GLY A 1 83 ? 12.046 10.411 -13.770 1.00 87.69 83 GLY A O 1
ATOM 559 N N . THR A 1 84 ? 9.843 10.848 -13.810 1.00 90.38 84 THR A N 1
ATOM 560 C CA . THR A 1 84 ? 9.572 10.382 -12.446 1.00 90.38 84 THR A CA 1
ATOM 561 C C . THR A 1 84 ? 9.775 8.879 -12.330 1.00 90.38 84 THR A C 1
ATOM 563 O O . THR A 1 84 ? 10.589 8.459 -11.506 1.00 90.38 84 THR A O 1
ATOM 566 N N . ALA A 1 85 ? 9.173 8.087 -13.219 1.00 91.06 85 ALA A N 1
ATOM 567 C CA . ALA A 1 85 ? 9.385 6.641 -13.246 1.00 91.06 85 ALA A CA 1
ATOM 568 C C . ALA A 1 85 ? 10.872 6.278 -13.431 1.00 91.06 85 ALA A C 1
ATOM 570 O O . ALA A 1 85 ? 11.406 5.468 -12.676 1.00 91.06 85 ALA A O 1
ATOM 571 N N . ALA A 1 86 ? 11.582 6.928 -14.362 1.00 90.75 86 ALA A N 1
ATOM 572 C CA . ALA A 1 86 ? 13.002 6.664 -14.605 1.00 90.75 86 ALA A CA 1
ATOM 573 C C . ALA A 1 86 ? 13.908 7.039 -13.415 1.00 90.75 86 ALA A C 1
ATOM 575 O O . ALA A 1 86 ? 14.898 6.357 -13.148 1.00 90.75 86 ALA A O 1
ATOM 576 N N . ARG A 1 87 ? 13.611 8.126 -12.690 1.00 91.69 87 ARG A N 1
ATOM 577 C CA . ARG A 1 87 ? 14.354 8.491 -11.468 1.00 91.69 87 ARG A CA 1
ATOM 578 C C . ARG A 1 87 ? 14.122 7.481 -10.350 1.00 91.69 87 ARG A C 1
ATOM 580 O O . ARG A 1 87 ? 15.076 7.116 -9.669 1.00 91.69 87 ARG A O 1
ATOM 587 N N . THR A 1 88 ? 12.882 7.036 -10.176 1.00 94.06 88 THR A N 1
ATOM 588 C CA . THR A 1 88 ? 12.531 6.056 -9.146 1.00 94.06 88 THR A CA 1
ATOM 589 C C . THR A 1 88 ? 13.128 4.690 -9.447 1.00 94.06 88 THR A C 1
ATOM 591 O O . THR A 1 88 ? 13.686 4.088 -8.542 1.00 94.06 88 THR A O 1
ATOM 594 N N . LEU A 1 89 ? 13.125 4.248 -10.709 1.00 93.56 89 LEU A N 1
ATOM 595 C CA . LEU A 1 89 ? 13.805 3.022 -11.139 1.00 93.56 89 LEU A CA 1
ATOM 596 C C . LEU A 1 89 ? 15.292 3.031 -10.770 1.00 93.56 89 LEU A C 1
ATOM 598 O O . LEU A 1 89 ? 15.762 2.099 -10.127 1.00 93.56 89 LEU A O 1
ATOM 602 N N . ARG A 1 90 ? 16.026 4.097 -11.119 1.00 92.69 90 ARG A N 1
ATOM 603 C CA . ARG A 1 90 ? 17.458 4.197 -10.784 1.00 92.69 90 ARG A CA 1
ATOM 604 C C . ARG A 1 90 ? 17.695 4.146 -9.283 1.00 92.69 90 ARG A C 1
ATOM 606 O O . ARG A 1 90 ? 18.495 3.341 -8.828 1.00 92.69 90 ARG A O 1
ATOM 613 N N . ARG A 1 91 ? 16.948 4.947 -8.520 1.00 93.69 91 ARG A N 1
ATOM 614 C CA . ARG A 1 91 ? 17.078 4.959 -7.063 1.00 93.69 91 ARG A CA 1
ATOM 615 C C . ARG A 1 91 ? 16.735 3.603 -6.451 1.00 93.69 91 ARG A C 1
ATOM 617 O O . ARG A 1 91 ? 17.453 3.155 -5.574 1.00 93.69 91 ARG A O 1
ATOM 624 N N . ALA A 1 92 ? 15.668 2.950 -6.905 1.00 94.25 92 ALA A N 1
ATOM 625 C CA . ALA A 1 92 ? 15.277 1.639 -6.398 1.00 94.25 92 ALA A CA 1
ATOM 626 C C . ALA A 1 92 ? 16.390 0.603 -6.610 1.00 94.25 92 ALA A C 1
ATOM 628 O O . ALA A 1 92 ? 16.640 -0.198 -5.717 1.00 94.25 92 ALA A O 1
ATOM 629 N N . VAL A 1 93 ? 17.083 0.651 -7.753 1.00 94.38 93 VAL A N 1
ATOM 630 C CA . VAL A 1 93 ? 18.244 -0.207 -8.038 1.00 94.38 93 VAL A CA 1
ATOM 631 C C . VAL A 1 93 ? 19.437 0.150 -7.155 1.00 94.38 93 VAL A C 1
ATOM 633 O O . VAL A 1 93 ? 20.014 -0.744 -6.548 1.00 94.38 93 VAL A O 1
ATOM 636 N N . GLU A 1 94 ? 19.784 1.436 -7.053 1.00 94.00 94 GLU A N 1
ATOM 637 C CA . GLU A 1 94 ? 20.887 1.934 -6.212 1.00 94.00 94 GLU A CA 1
ATOM 638 C C . GLU A 1 94 ? 20.698 1.576 -4.730 1.00 94.00 94 GLU A C 1
ATOM 640 O O . GLU A 1 94 ? 21.657 1.236 -4.043 1.00 94.00 94 GLU A O 1
ATOM 645 N N . GLU A 1 95 ? 19.458 1.633 -4.250 1.00 93.44 95 GLU A N 1
ATOM 646 C CA . GLU A 1 95 ? 19.073 1.343 -2.869 1.00 93.44 95 GLU A CA 1
ATOM 647 C C . GLU A 1 95 ? 18.667 -0.127 -2.654 1.00 93.44 95 GL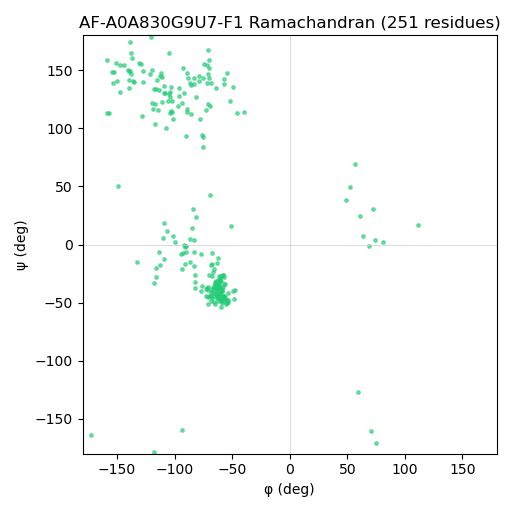U A C 1
ATOM 649 O O . GLU A 1 95 ? 18.305 -0.517 -1.542 1.00 93.44 95 GLU A O 1
ATOM 654 N N . GLU A 1 96 ? 18.693 -0.955 -3.699 1.00 93.12 96 GLU A N 1
ATOM 655 C CA . GLU A 1 96 ? 18.310 -2.370 -3.655 1.00 93.12 96 GLU A CA 1
ATOM 656 C C . GLU A 1 96 ? 16.916 -2.615 -3.031 1.00 93.12 96 GLU A C 1
ATOM 658 O O . GLU A 1 96 ? 16.738 -3.449 -2.140 1.00 93.12 96 GLU A O 1
ATOM 663 N N . TRP A 1 97 ? 15.896 -1.879 -3.480 1.00 93.56 97 TRP A N 1
ATOM 664 C CA . TRP A 1 97 ? 14.500 -2.076 -3.058 1.00 93.56 97 TRP A CA 1
ATOM 665 C C . TRP A 1 97 ? 13.885 -3.317 -3.719 1.00 93.56 97 TRP A C 1
ATOM 667 O O . TRP A 1 97 ? 13.243 -3.236 -4.767 1.00 93.56 97 TRP A O 1
ATOM 677 N N . ARG A 1 98 ? 14.132 -4.476 -3.106 1.00 90.12 98 ARG A N 1
ATOM 678 C CA . ARG A 1 98 ? 13.738 -5.813 -3.582 1.00 90.12 98 ARG A CA 1
ATOM 679 C C . ARG A 1 98 ? 12.559 -6.371 -2.787 1.00 90.12 98 ARG A C 1
ATOM 681 O O . ARG A 1 98 ? 12.257 -5.879 -1.708 1.00 90.12 98 ARG A O 1
ATOM 688 N N . ASP A 1 99 ? 11.919 -7.410 -3.319 1.00 90.62 99 ASP A N 1
ATOM 689 C CA . ASP A 1 99 ? 10.833 -8.179 -2.682 1.00 90.62 99 ASP A CA 1
ATOM 690 C C . ASP A 1 99 ? 9.484 -7.455 -2.497 1.00 90.62 99 ASP A C 1
ATOM 692 O O . ASP A 1 99 ? 8.517 -8.061 -2.037 1.00 90.62 99 ASP A O 1
ATOM 696 N N . PHE A 1 100 ? 9.368 -6.184 -2.888 1.00 93.00 100 PHE A N 1
ATOM 697 C CA . PHE A 1 100 ? 8.115 -5.425 -2.836 1.00 93.00 100 PHE A CA 1
ATOM 698 C C . PHE A 1 100 ? 7.972 -4.459 -4.021 1.00 93.00 100 PHE A C 1
ATOM 700 O O . PHE A 1 100 ? 8.973 -4.014 -4.587 1.00 93.00 100 PHE A O 1
ATOM 707 N N . PRO A 1 101 ? 6.734 -4.094 -4.399 1.00 94.94 101 PRO A N 1
ATOM 708 C CA . PRO A 1 101 ? 6.505 -3.083 -5.419 1.00 94.94 101 PRO A CA 1
ATOM 709 C C . PRO A 1 101 ? 6.674 -1.658 -4.858 1.00 94.94 101 PRO A C 1
ATOM 711 O O . PRO A 1 101 ? 6.332 -1.348 -3.712 1.00 94.94 101 PRO A O 1
ATOM 714 N N . VAL A 1 102 ? 7.193 -0.764 -5.697 1.00 95.81 102 VAL A N 1
ATOM 715 C CA . VAL A 1 102 ? 7.501 0.633 -5.368 1.00 95.81 102 VAL A CA 1
ATOM 716 C C . VAL A 1 102 ? 6.691 1.566 -6.273 1.00 95.81 102 VAL A C 1
ATOM 718 O O . VAL A 1 102 ? 6.852 1.500 -7.488 1.00 95.81 102 VAL A O 1
ATOM 721 N N . PRO A 1 103 ? 5.856 2.472 -5.743 1.00 94.81 103 PRO A N 1
ATOM 722 C CA . PRO A 1 103 ? 5.201 3.502 -6.549 1.00 94.81 103 PRO A CA 1
ATOM 723 C C . PRO A 1 103 ? 6.209 4.373 -7.314 1.00 94.81 103 PRO A C 1
ATOM 725 O O . PRO A 1 103 ? 7.204 4.824 -6.749 1.00 94.81 103 PRO A O 1
ATOM 728 N N . ALA A 1 104 ? 5.941 4.705 -8.578 1.00 93.25 104 ALA A N 1
ATOM 729 C CA . ALA A 1 104 ? 6.804 5.581 -9.376 1.00 93.25 104 ALA A CA 1
ATOM 730 C C . ALA A 1 104 ? 7.012 6.961 -8.720 1.00 93.25 104 ALA A C 1
ATOM 732 O O . ALA A 1 104 ? 8.070 7.566 -8.887 1.00 93.25 104 ALA A O 1
ATOM 733 N N . GLY A 1 105 ? 6.048 7.430 -7.925 1.00 92.19 105 GLY A N 1
ATOM 734 C CA . GLY A 1 105 ? 6.114 8.650 -7.119 1.00 92.19 105 GLY A CA 1
ATOM 735 C C . GLY A 1 105 ? 6.772 8.512 -5.737 1.00 92.19 105 GLY A C 1
ATOM 736 O O . GLY A 1 105 ? 6.643 9.434 -4.937 1.00 92.19 105 GLY A O 1
ATOM 737 N N . GLU A 1 106 ? 7.492 7.426 -5.424 1.00 95.94 106 GLU A N 1
ATOM 738 C CA . GLU A 1 106 ? 7.926 7.080 -4.053 1.00 95.94 106 GLU A CA 1
ATOM 739 C C . GLU A 1 106 ? 8.555 8.234 -3.257 1.00 95.94 106 GLU A C 1
ATOM 741 O O . GLU A 1 106 ? 8.289 8.419 -2.072 1.00 95.94 106 GLU A O 1
ATOM 746 N N . ARG A 1 107 ? 9.369 9.074 -3.903 1.00 95.00 107 ARG A N 1
ATOM 747 C CA . ARG A 1 107 ? 10.005 10.210 -3.221 1.00 95.00 107 ARG A CA 1
ATOM 748 C C . ARG A 1 107 ? 8.993 11.258 -2.741 1.00 95.00 107 ARG A C 1
ATOM 750 O O . ARG A 1 107 ? 9.256 11.943 -1.757 1.00 95.00 107 ARG A O 1
ATOM 757 N N . ALA A 1 108 ? 7.903 11.464 -3.474 1.00 95.56 108 ALA A N 1
ATOM 758 C CA . ALA A 1 108 ? 6.821 12.351 -3.059 1.00 95.56 108 ALA A CA 1
ATOM 759 C C . ALA A 1 108 ? 6.018 11.723 -1.916 1.00 95.56 108 ALA A C 1
ATOM 761 O O . ALA A 1 108 ? 5.850 12.376 -0.887 1.00 95.56 108 ALA A O 1
ATOM 762 N N . ARG A 1 109 ? 5.698 10.432 -2.030 1.00 97.06 109 ARG A N 1
ATOM 763 C CA . ARG A 1 109 ? 5.057 9.632 -0.981 1.00 97.06 109 ARG A CA 1
ATOM 764 C C . ARG A 1 109 ? 5.803 9.660 0.353 1.00 97.06 109 ARG A C 1
ATOM 766 O O . ARG A 1 109 ? 5.217 10.003 1.376 1.00 97.06 109 ARG A O 1
ATOM 773 N N . LEU A 1 110 ? 7.112 9.398 0.347 1.00 97.69 110 LEU A N 1
ATOM 774 C CA . LEU A 1 110 ? 7.948 9.446 1.554 1.00 97.69 110 LEU A CA 1
ATOM 775 C C . LEU A 1 110 ? 8.023 10.852 2.159 1.00 97.69 110 LEU A C 1
ATOM 777 O O . LEU A 1 110 ? 8.003 11.000 3.379 1.00 97.69 110 LEU A O 1
ATOM 781 N N . ARG A 1 111 ? 8.062 11.904 1.327 1.00 97.19 111 ARG A N 1
ATOM 782 C CA . ARG A 1 111 ? 7.977 13.284 1.831 1.00 97.19 111 ARG A CA 1
ATOM 783 C C . ARG A 1 111 ? 6.637 13.544 2.504 1.00 97.19 111 ARG A C 1
ATOM 785 O O . ARG A 1 111 ? 6.628 14.113 3.590 1.00 97.19 111 ARG A O 1
ATOM 792 N N . ALA A 1 112 ? 5.539 13.131 1.879 1.00 97.12 112 ALA A N 1
ATOM 793 C CA . ALA A 1 112 ? 4.202 13.319 2.419 1.00 97.12 112 ALA A CA 1
ATOM 794 C C . ALA A 1 112 ? 4.006 12.571 3.743 1.00 97.12 112 ALA A C 1
ATOM 796 O O . ALA A 1 112 ? 3.421 13.138 4.659 1.00 97.12 112 ALA A O 1
ATOM 797 N N . LEU A 1 113 ? 4.566 11.363 3.865 1.00 97.69 113 LEU A N 1
ATOM 798 C CA . LEU A 1 113 ? 4.641 10.610 5.117 1.00 97.69 113 LEU A CA 1
ATOM 799 C C . LEU A 1 113 ? 5.421 11.388 6.189 1.00 97.69 113 LEU A C 1
ATOM 801 O O . LEU A 1 113 ? 4.893 11.650 7.263 1.00 97.69 113 LEU A O 1
ATOM 805 N N . SER A 1 114 ? 6.651 11.817 5.883 1.00 96.75 114 SER A N 1
ATOM 806 C CA . SER A 1 114 ? 7.523 12.515 6.846 1.00 96.75 114 SER A CA 1
ATOM 807 C C . SER A 1 114 ? 7.038 13.912 7.252 1.00 96.75 114 SER A C 1
ATOM 809 O O . SER A 1 114 ? 7.512 14.469 8.236 1.00 96.75 114 SER A O 1
ATOM 811 N N . ALA A 1 115 ? 6.121 14.499 6.480 1.00 96.62 115 ALA A N 1
ATOM 812 C CA . ALA A 1 115 ? 5.552 15.817 6.743 1.00 96.62 115 ALA A CA 1
ATOM 813 C C . ALA A 1 115 ? 4.393 15.782 7.753 1.00 96.62 115 ALA A C 1
ATOM 815 O O . ALA A 1 115 ? 3.750 16.813 7.959 1.00 96.62 115 ALA A O 1
ATOM 816 N N . ARG A 1 116 ? 4.081 14.611 8.326 1.00 96.50 116 ARG A N 1
ATOM 817 C CA . ARG A 1 116 ? 2.991 14.437 9.285 1.00 96.50 116 ARG A CA 1
ATOM 818 C C . ARG A 1 116 ? 3.503 14.029 10.652 1.00 96.50 116 ARG A C 1
ATOM 820 O O . ARG A 1 116 ? 4.399 13.196 10.760 1.00 96.50 116 ARG A O 1
ATOM 827 N N . ASP A 1 117 ? 2.871 14.572 11.684 1.00 96.69 117 ASP A N 1
ATOM 828 C CA . ASP A 1 117 ? 3.047 14.104 13.054 1.00 96.69 117 ASP A CA 1
ATOM 829 C C . ASP A 1 117 ? 2.012 13.017 13.362 1.00 96.69 117 ASP A C 1
ATOM 831 O O . ASP A 1 117 ? 0.874 13.299 13.740 1.00 96.69 117 ASP A O 1
ATOM 835 N N . PHE A 1 118 ? 2.395 11.756 13.157 1.00 96.62 118 PHE A N 1
ATOM 836 C CA . PHE A 1 118 ? 1.546 10.614 13.498 1.00 96.62 118 PHE A CA 1
ATOM 837 C C . PHE A 1 118 ? 1.527 10.301 14.997 1.00 96.62 118 PHE A C 1
ATOM 839 O O . PHE A 1 118 ? 0.718 9.476 15.419 1.00 96.62 118 PHE A O 1
ATOM 846 N N . ASP A 1 119 ? 2.375 10.941 15.804 1.00 96.00 119 ASP A N 1
ATOM 847 C CA . ASP A 1 119 ? 2.438 10.753 17.253 1.00 96.00 119 ASP A CA 1
ATOM 848 C C . ASP A 1 119 ? 1.517 11.710 18.020 1.00 96.00 119 ASP A C 1
ATOM 850 O O . ASP A 1 119 ? 1.325 11.523 19.226 1.00 96.00 119 ASP A O 1
ATOM 854 N N . ASP A 1 120 ? 0.881 12.671 17.335 1.00 96.75 120 ASP A N 1
ATOM 855 C CA . ASP A 1 120 ? -0.118 13.549 17.943 1.00 96.75 120 ASP A CA 1
ATOM 856 C C . ASP A 1 120 ? -1.205 12.720 18.671 1.00 96.75 120 ASP A C 1
ATOM 858 O O . ASP A 1 120 ? -1.872 11.874 18.058 1.00 96.75 120 ASP A O 1
ATOM 862 N N . PRO A 1 121 ? -1.438 12.951 19.979 1.00 96.69 121 PRO A N 1
ATOM 863 C CA . PRO A 1 121 ? -2.389 12.158 20.754 1.00 96.69 121 PRO A CA 1
ATOM 864 C C . PRO A 1 121 ? -3.832 12.222 20.237 1.00 96.69 121 PRO A C 1
ATOM 866 O O . PRO A 1 121 ? -4.580 11.252 20.382 1.00 96.69 121 PRO A O 1
ATOM 869 N N . THR A 1 122 ? -4.241 13.348 19.642 1.00 97.00 122 THR A N 1
ATOM 870 C CA . THR A 1 122 ? -5.590 13.515 19.081 1.00 97.00 122 THR A CA 1
ATOM 871 C C . THR A 1 122 ? -5.735 12.679 17.820 1.00 97.00 122 THR A C 1
ATOM 873 O O . THR A 1 122 ? -6.725 11.958 17.669 1.00 97.00 122 THR A O 1
ATOM 876 N N . LEU A 1 123 ? -4.734 12.724 16.937 1.00 98.00 123 LEU A N 1
ATOM 877 C CA . LEU A 1 123 ? -4.685 11.866 15.764 1.00 98.00 123 LEU A CA 1
ATOM 878 C C . LEU A 1 123 ? -4.698 10.392 16.180 1.00 98.00 123 LEU A C 1
ATOM 880 O O . LEU A 1 123 ? -5.559 9.650 15.714 1.00 98.00 123 LEU A O 1
ATOM 884 N N . ARG A 1 124 ? -3.831 9.973 17.110 1.00 97.88 124 ARG A N 1
ATOM 885 C CA . ARG A 1 124 ? -3.773 8.586 17.608 1.00 97.88 124 ARG A CA 1
ATOM 886 C C . ARG A 1 124 ? -5.124 8.082 18.119 1.00 97.88 124 ARG A C 1
ATOM 888 O O . ARG A 1 124 ? -5.505 6.958 17.797 1.00 97.88 124 ARG A O 1
ATOM 895 N N . ALA A 1 125 ? -5.875 8.909 18.849 1.00 98.25 125 ALA A N 1
ATOM 896 C CA . ALA A 1 125 ? -7.215 8.552 19.312 1.00 98.25 125 ALA A CA 1
ATOM 897 C C . ALA A 1 125 ? -8.205 8.339 18.151 1.00 98.25 125 ALA A C 1
ATOM 899 O O . ALA A 1 125 ? -8.967 7.371 18.159 1.00 98.25 125 ALA A O 1
ATOM 900 N N . HIS A 1 126 ? -8.179 9.208 17.135 1.00 98.56 126 HIS A N 1
ATOM 901 C CA . HIS A 1 126 ? -9.014 9.049 15.942 1.00 98.56 126 HIS A CA 1
ATOM 902 C C . HIS A 1 126 ? -8.642 7.808 15.128 1.00 98.56 126 HIS A C 1
ATOM 904 O O . HIS A 1 126 ? -9.530 7.055 14.734 1.00 98.56 126 HIS A O 1
ATOM 910 N N . LEU A 1 127 ? -7.347 7.569 14.912 1.00 98.56 127 LEU A N 1
ATOM 911 C CA . LEU A 1 127 ? -6.862 6.390 14.196 1.00 98.56 127 LEU A CA 1
ATOM 912 C C . LEU A 1 127 ? -7.249 5.100 14.926 1.00 98.56 127 LEU A C 1
ATOM 914 O O . LEU A 1 127 ? -7.737 4.173 14.288 1.00 98.56 127 LEU A O 1
ATOM 918 N N . GLY A 1 128 ? -7.132 5.072 16.259 1.00 98.50 128 GLY A N 1
ATOM 919 C CA . GLY A 1 128 ? -7.575 3.938 17.073 1.00 98.50 128 GLY A CA 1
ATOM 920 C C . GLY A 1 128 ? -9.059 3.644 16.877 1.00 98.50 128 GLY A C 1
ATOM 921 O O . GLY A 1 128 ? -9.421 2.519 16.555 1.00 98.50 128 GLY A O 1
ATOM 922 N N . GLY A 1 129 ? -9.911 4.672 16.946 1.00 98.56 129 GLY A N 1
ATOM 923 C CA . GLY A 1 129 ? -11.346 4.514 16.698 1.00 98.56 129 GLY A CA 1
ATOM 924 C C . GLY A 1 129 ? -11.678 4.017 15.286 1.00 98.56 129 GLY A C 1
ATOM 925 O O . GLY A 1 129 ? -12.601 3.218 15.123 1.00 98.56 129 GLY A O 1
ATOM 926 N N . MET A 1 130 ? -10.928 4.443 14.264 1.00 98.69 130 MET A N 1
ATOM 927 C CA . MET A 1 130 ? -11.101 3.941 12.894 1.00 98.69 130 MET A CA 1
ATOM 928 C C . MET A 1 130 ? -10.696 2.472 12.762 1.00 98.69 130 MET A C 1
ATOM 930 O O . MET A 1 130 ? -11.388 1.716 12.082 1.00 98.69 130 MET A O 1
ATOM 934 N N . THR A 1 131 ? -9.634 2.060 13.453 1.00 98.69 131 THR A N 1
ATOM 935 C CA . THR A 1 131 ? -9.211 0.660 13.546 1.00 98.69 131 THR A CA 1
ATOM 936 C C . THR A 1 131 ? -10.274 -0.209 14.209 1.00 98.69 131 THR A C 1
ATOM 938 O O . THR A 1 131 ? -10.665 -1.223 13.627 1.00 98.69 131 THR A O 1
ATOM 941 N N . THR A 1 132 ? -10.812 0.210 15.361 1.00 98.62 132 THR A N 1
ATOM 942 C CA . THR A 1 132 ? -11.922 -0.494 16.023 1.00 98.62 132 THR A CA 1
ATOM 943 C C . THR A 1 132 ? -13.133 -0.594 15.092 1.00 98.62 132 THR A C 1
ATOM 945 O O . THR A 1 132 ? -13.700 -1.668 14.915 1.00 98.62 132 THR A O 1
ATOM 948 N N . THR A 1 133 ? -13.500 0.519 14.445 1.00 98.62 133 THR A N 1
ATOM 949 C CA . THR A 1 133 ? -14.674 0.591 13.561 1.00 98.62 133 THR A CA 1
ATOM 950 C C . THR A 1 133 ? -14.529 -0.343 12.362 1.00 98.62 133 THR A C 1
ATOM 952 O O . THR A 1 133 ? -15.468 -1.062 12.043 1.00 98.62 133 THR A O 1
ATOM 955 N N . ALA A 1 134 ? -13.365 -0.368 11.707 1.00 98.56 134 ALA A N 1
ATOM 956 C CA . ALA A 1 134 ? -13.119 -1.266 10.580 1.00 98.56 134 ALA A CA 1
ATOM 957 C C . ALA A 1 134 ? -13.241 -2.734 10.996 1.00 98.56 134 ALA A C 1
ATOM 959 O O . ALA A 1 134 ? -13.945 -3.497 10.338 1.00 98.56 134 ALA A O 1
ATOM 960 N N . ARG A 1 135 ? -12.619 -3.097 12.124 1.00 98.12 135 ARG A N 1
ATOM 961 C CA . ARG A 1 135 ? -12.683 -4.448 12.686 1.00 98.12 135 ARG A CA 1
ATOM 962 C C . ARG A 1 135 ? -14.125 -4.873 12.979 1.00 98.12 135 ARG A C 1
ATOM 964 O O . ARG A 1 135 ? -14.528 -5.962 12.596 1.00 98.12 135 ARG A O 1
ATOM 971 N N . GLU A 1 136 ? -14.908 -4.017 13.634 1.00 97.81 136 GLU A N 1
ATOM 972 C CA . GLU A 1 136 ? -16.292 -4.324 14.018 1.00 97.81 136 GLU A CA 1
ATOM 973 C C . GLU A 1 136 ? -17.264 -4.325 12.832 1.00 97.81 136 GLU A C 1
ATOM 975 O O . GLU A 1 136 ? -18.161 -5.163 12.781 1.00 97.81 136 GLU A O 1
ATOM 980 N N . CYS A 1 137 ? -17.109 -3.408 11.872 1.00 97.31 137 CYS A N 1
ATOM 981 C CA . CYS A 1 137 ? -17.988 -3.344 10.703 1.00 97.31 137 CYS A CA 1
ATOM 982 C C . CYS A 1 137 ? -17.871 -4.575 9.801 1.00 97.31 137 CYS A C 1
ATOM 984 O O . CYS A 1 137 ? -18.864 -4.941 9.176 1.00 97.31 137 CYS A O 1
ATOM 986 N N . LEU A 1 138 ? -16.680 -5.171 9.722 1.00 96.81 138 LEU A N 1
ATOM 987 C CA . LEU A 1 138 ? -16.389 -6.324 8.868 1.00 96.81 138 LEU A CA 1
ATOM 988 C C . LEU A 1 138 ? -16.371 -7.650 9.651 1.00 96.81 138 LEU A C 1
ATOM 990 O O . LEU A 1 138 ? -15.985 -8.670 9.093 1.00 96.81 138 LEU A O 1
ATOM 994 N N . ASP A 1 139 ? -16.766 -7.633 10.931 1.00 96.19 139 ASP A N 1
ATOM 995 C CA . ASP A 1 139 ? -16.728 -8.792 11.840 1.00 96.19 139 ASP A CA 1
ATOM 996 C C . ASP A 1 139 ? -15.374 -9.526 11.827 1.00 96.19 139 ASP A C 1
ATOM 998 O O . ASP A 1 139 ? -15.302 -10.750 11.865 1.00 96.19 139 ASP A O 1
ATOM 1002 N N . ALA A 1 140 ? -14.286 -8.756 11.742 1.00 97.31 140 ALA A N 1
ATOM 1003 C CA . ALA A 1 140 ? -12.938 -9.285 11.607 1.00 97.31 140 ALA A CA 1
ATOM 1004 C C . ALA A 1 140 ? -12.285 -9.537 12.976 1.00 97.31 140 ALA A C 1
ATOM 1006 O O . ALA A 1 140 ? -12.467 -8.775 13.939 1.00 97.31 140 ALA A O 1
ATOM 1007 N N . ARG A 1 141 ? -11.424 -10.555 13.070 1.00 96.69 141 ARG A N 1
ATOM 1008 C CA . ARG A 1 141 ? -10.658 -10.841 14.295 1.00 96.69 141 ARG A CA 1
ATOM 1009 C C . ARG A 1 141 ? -9.695 -9.710 14.644 1.00 96.69 141 ARG A C 1
ATOM 1011 O O . ARG A 1 141 ? -9.462 -9.455 15.824 1.00 96.69 141 ARG A O 1
ATOM 1018 N N . ALA A 1 142 ? -9.132 -9.044 13.635 1.00 97.44 142 ALA A N 1
ATOM 1019 C CA . ALA A 1 142 ? -8.121 -8.015 13.811 1.00 97.44 142 ALA A CA 1
ATOM 1020 C C . ALA A 1 142 ? -8.332 -6.813 12.887 1.00 97.44 142 ALA A C 1
ATOM 1022 O O . ALA A 1 142 ? -8.806 -6.948 11.762 1.00 97.44 142 ALA A O 1
ATOM 1023 N N . GLY A 1 143 ? -7.926 -5.639 13.368 1.00 98.00 143 GLY A N 1
ATOM 1024 C CA . GLY A 1 143 ? -7.864 -4.401 12.597 1.00 98.00 143 GLY A CA 1
ATOM 1025 C C . GLY A 1 143 ? -6.582 -3.646 12.918 1.00 98.00 143 GLY A C 1
ATOM 1026 O O . GLY A 1 143 ? -6.100 -3.701 14.050 1.00 98.00 143 GLY A O 1
ATOM 1027 N N . PHE A 1 144 ? -6.011 -2.945 11.944 1.00 98.25 144 PHE A N 1
ATOM 1028 C CA . PHE A 1 144 ? -4.785 -2.176 12.146 1.00 98.25 144 PHE A CA 1
ATOM 1029 C C . PHE A 1 144 ? -4.606 -1.074 11.104 1.00 98.25 144 PHE A C 1
ATOM 1031 O O . PHE A 1 144 ? -5.154 -1.125 10.004 1.00 98.25 144 PHE A O 1
ATOM 1038 N N . ILE A 1 145 ? -3.790 -0.079 11.450 1.00 98.50 145 ILE A N 1
ATOM 1039 C CA . ILE A 1 145 ? -3.314 0.945 10.515 1.00 98.50 145 ILE A CA 1
ATOM 1040 C C . ILE A 1 145 ? -1.796 0.844 10.451 1.00 98.50 145 ILE A C 1
ATOM 1042 O O . ILE A 1 145 ? -1.123 1.076 11.458 1.00 98.50 145 ILE A O 1
ATOM 1046 N N . GLY A 1 146 ? -1.278 0.510 9.272 1.00 97.38 146 GLY A N 1
ATOM 1047 C CA . GLY A 1 146 ? 0.152 0.416 8.988 1.00 97.38 146 GLY A CA 1
ATOM 1048 C C . GLY A 1 146 ? 0.605 1.547 8.071 1.00 97.38 146 GLY A C 1
ATOM 1049 O O . GLY A 1 146 ? -0.020 1.805 7.040 1.00 97.38 146 GLY A O 1
ATOM 1050 N N . LEU A 1 147 ? 1.678 2.242 8.445 1.00 98.19 147 LEU A N 1
ATOM 1051 C CA . LEU A 1 147 ? 2.366 3.205 7.586 1.00 98.19 147 LEU A CA 1
ATOM 1052 C C . LEU A 1 147 ? 3.548 2.526 6.920 1.00 98.19 147 LEU A C 1
ATOM 1054 O O . LEU A 1 147 ? 4.319 1.852 7.591 1.00 98.19 147 LEU A O 1
ATOM 1058 N N . VAL A 1 148 ? 3.720 2.746 5.622 1.00 97.94 148 VAL A N 1
ATOM 1059 C CA . VAL A 1 148 ? 4.815 2.142 4.860 1.00 97.94 148 VAL A CA 1
ATOM 1060 C C . VAL A 1 148 ? 5.872 3.207 4.616 1.00 97.94 148 VAL A C 1
ATOM 1062 O O . VAL A 1 148 ? 5.621 4.156 3.875 1.00 97.94 148 VAL A O 1
ATOM 1065 N N . ASP A 1 149 ? 7.057 3.073 5.194 1.00 96.50 149 ASP A N 1
ATOM 1066 C CA . ASP A 1 149 ? 8.193 3.949 4.907 1.00 96.50 149 ASP A CA 1
ATOM 1067 C C . ASP A 1 149 ? 9.094 3.365 3.796 1.00 96.50 149 ASP A C 1
ATOM 1069 O O . ASP A 1 149 ? 8.647 2.586 2.948 1.00 96.50 149 ASP A O 1
ATOM 1073 N N . GLU A 1 150 ? 10.347 3.808 3.710 1.00 95.94 150 GLU A N 1
ATOM 1074 C CA . GLU A 1 150 ? 11.307 3.336 2.708 1.00 95.94 150 GLU A CA 1
ATOM 1075 C C . GLU A 1 150 ? 11.662 1.847 2.885 1.00 95.94 150 GLU A C 1
ATOM 1077 O O . GLU A 1 150 ? 11.884 1.147 1.898 1.00 95.94 150 GLU A O 1
ATOM 1082 N N . ARG A 1 151 ? 11.704 1.347 4.126 1.00 95.12 151 ARG A N 1
ATOM 1083 C CA . ARG A 1 151 ? 12.240 0.024 4.489 1.00 95.12 151 ARG A CA 1
ATOM 1084 C C . ARG A 1 151 ? 11.344 -0.793 5.412 1.00 95.12 151 ARG A C 1
ATOM 1086 O O . ARG A 1 151 ? 11.562 -1.999 5.500 1.00 95.12 151 ARG A O 1
ATOM 1093 N N . HIS A 1 152 ? 10.356 -0.190 6.057 1.00 95.50 152 HIS A N 1
ATOM 1094 C CA . HIS A 1 152 ? 9.508 -0.821 7.056 1.00 95.50 152 HIS A CA 1
ATOM 1095 C C . HIS A 1 152 ? 8.033 -0.465 6.883 1.00 95.50 152 HIS A C 1
ATOM 1097 O O . HIS A 1 152 ? 7.657 0.514 6.237 1.00 95.50 152 HIS A O 1
ATOM 1103 N N . GLU A 1 153 ? 7.196 -1.296 7.483 1.00 96.44 153 GLU A N 1
ATOM 1104 C CA . GLU A 1 153 ? 5.846 -0.959 7.880 1.00 96.44 153 GLU A CA 1
ATOM 1105 C C . GLU A 1 153 ? 5.807 -0.792 9.402 1.00 96.44 153 GLU A C 1
ATOM 1107 O O . GLU A 1 153 ? 6.161 -1.720 10.133 1.00 96.44 153 GLU A O 1
ATOM 1112 N N . THR A 1 154 ? 5.354 0.373 9.864 1.00 96.62 154 THR A N 1
ATOM 1113 C CA . THR A 1 154 ? 5.143 0.670 11.286 1.00 96.62 154 THR A CA 1
ATOM 1114 C C . THR A 1 154 ? 3.652 0.725 11.582 1.00 96.62 154 THR A C 1
ATOM 1116 O O . THR A 1 154 ? 2.894 1.433 10.909 1.00 96.62 154 THR A O 1
ATOM 1119 N N . PHE A 1 155 ? 3.220 0.009 12.618 1.00 96.25 155 PHE A N 1
ATOM 1120 C CA . PHE A 1 155 ? 1.810 -0.054 12.998 1.00 96.25 155 PHE A CA 1
ATOM 1121 C C . PHE A 1 155 ? 1.463 1.063 13.979 1.00 96.25 155 PHE A C 1
ATOM 1123 O O . PHE A 1 155 ? 1.962 1.124 15.102 1.00 96.25 155 PHE A O 1
ATOM 1130 N N . LEU A 1 156 ? 0.570 1.964 13.568 1.00 95.69 156 LEU A N 1
ATOM 1131 C CA . LEU A 1 156 ? 0.111 3.048 14.437 1.00 95.69 156 LEU A CA 1
ATOM 1132 C C . LEU A 1 156 ? -0.886 2.561 15.482 1.00 95.69 156 LEU A C 1
ATOM 1134 O O . LEU A 1 156 ? -0.952 3.081 16.596 1.00 95.69 156 LEU A O 1
ATOM 1138 N N . THR A 1 157 ? -1.709 1.605 15.076 1.00 96.38 157 THR A N 1
ATOM 1139 C CA . THR A 1 157 ? -2.761 1.009 15.889 1.00 96.38 157 THR A CA 1
ATOM 1140 C C . THR A 1 157 ? -2.941 -0.421 15.420 1.00 96.38 157 THR A C 1
ATOM 1142 O O . THR A 1 157 ? -2.878 -0.676 14.215 1.00 96.38 157 THR A O 1
ATOM 1145 N N . ALA A 1 158 ? -3.162 -1.328 16.359 1.00 96.56 158 ALA A N 1
ATOM 1146 C CA . ALA A 1 158 ? -3.472 -2.718 16.088 1.00 96.56 158 ALA A CA 1
ATOM 1147 C C . ALA A 1 158 ? -4.398 -3.229 17.193 1.00 96.56 158 ALA A C 1
ATOM 1149 O O . ALA A 1 158 ? -4.142 -3.020 18.380 1.00 96.56 158 ALA A O 1
ATOM 1150 N N . GLU A 1 159 ? -5.485 -3.876 16.797 1.00 96.88 159 GLU A N 1
ATOM 1151 C CA . GLU A 1 159 ? -6.444 -4.522 17.683 1.00 96.88 159 GLU A CA 1
ATOM 1152 C C . GLU A 1 159 ? -6.652 -5.966 17.246 1.00 96.88 159 GLU A C 1
ATOM 1154 O O . GLU A 1 159 ? -6.745 -6.251 16.054 1.00 96.88 159 GLU A O 1
ATOM 1159 N N . GLY A 1 160 ? -6.747 -6.883 18.212 1.00 93.56 160 GLY A N 1
ATOM 1160 C CA . GLY A 1 160 ? -6.959 -8.310 17.941 1.00 93.56 160 GLY A CA 1
ATOM 1161 C C . GLY A 1 160 ? -5.732 -9.049 17.393 1.00 93.56 160 GLY A C 1
ATOM 1162 O O . GLY A 1 160 ? -5.813 -10.235 17.082 1.00 93.56 160 GLY A O 1
ATOM 1163 N N . VAL A 1 161 ? -4.588 -8.371 17.293 1.00 91.12 161 VAL A N 1
ATOM 1164 C CA . VAL A 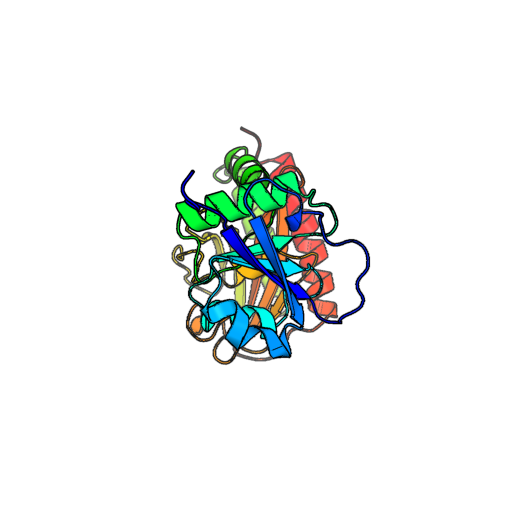1 161 ? -3.315 -8.926 16.829 1.00 91.12 161 VAL A CA 1
ATOM 1165 C C . VAL A 1 161 ? -2.154 -8.155 17.460 1.00 91.12 161 VAL A C 1
ATOM 1167 O O . VAL A 1 161 ? -2.280 -6.964 17.739 1.00 91.12 161 VAL A O 1
ATOM 1170 N N . ASP A 1 162 ? -1.035 -8.837 17.693 1.00 88.19 162 ASP A N 1
ATOM 1171 C CA . ASP A 1 162 ? 0.228 -8.212 18.087 1.00 88.19 162 ASP A CA 1
ATOM 1172 C C . ASP A 1 162 ? 1.139 -8.141 16.857 1.00 88.19 162 ASP A C 1
ATOM 1174 O O . ASP A 1 162 ? 1.593 -9.169 16.348 1.00 88.19 162 ASP A O 1
ATOM 1178 N N . LEU A 1 163 ? 1.328 -6.931 16.330 1.00 86.50 163 LEU A N 1
ATOM 1179 C CA . LEU A 1 163 ? 2.084 -6.680 15.108 1.00 86.50 163 LEU A CA 1
ATOM 1180 C C . LEU A 1 163 ? 3.300 -5.810 15.436 1.00 86.50 163 LEU A C 1
ATOM 1182 O O . LEU A 1 163 ? 3.142 -4.601 15.615 1.00 86.50 163 LEU A O 1
ATOM 1186 N N . PRO A 1 164 ? 4.513 -6.387 15.506 1.00 88.75 164 PRO A N 1
ATOM 1187 C CA . PRO A 1 164 ? 5.722 -5.580 15.526 1.00 88.75 164 PRO A CA 1
ATOM 1188 C C . PRO A 1 164 ? 5.933 -4.942 14.153 1.00 88.75 164 PRO A C 1
ATOM 1190 O O . PRO A 1 164 ? 5.456 -5.469 13.144 1.00 88.75 164 PRO A O 1
ATOM 1193 N N . ASP A 1 165 ? 6.707 -3.859 14.112 1.00 89.44 165 ASP A N 1
ATOM 1194 C CA . ASP A 1 165 ? 7.174 -3.270 12.858 1.00 89.44 165 ASP A CA 1
ATOM 1195 C C . ASP A 1 165 ? 7.782 -4.348 11.950 1.00 89.44 165 ASP A C 1
ATOM 1197 O O . ASP A 1 165 ? 8.538 -5.224 12.391 1.00 89.44 165 ASP A O 1
ATOM 1201 N N . ARG A 1 166 ? 7.424 -4.299 10.667 1.00 90.31 166 ARG A N 1
ATOM 1202 C CA . ARG A 1 166 ? 7.842 -5.284 9.665 1.00 90.31 166 ARG A CA 1
ATOM 1203 C C . ARG A 1 166 ? 8.792 -4.641 8.680 1.00 90.31 166 ARG A C 1
ATOM 1205 O O . ARG A 1 166 ? 8.647 -3.478 8.340 1.00 90.31 166 ARG A O 1
ATOM 1212 N N . GLU A 1 167 ? 9.737 -5.412 8.157 1.00 93.25 167 GLU A N 1
ATOM 1213 C CA . GLU A 1 167 ? 10.428 -5.022 6.925 1.00 93.25 167 GLU A CA 1
ATOM 1214 C C . GLU A 1 167 ? 9.383 -4.817 5.816 1.00 93.25 167 GLU A C 1
ATOM 1216 O O . GLU A 1 167 ? 8.421 -5.577 5.721 1.00 93.25 167 GLU A O 1
ATOM 1221 N N . ARG A 1 168 ? 9.563 -3.824 4.945 1.00 93.94 168 ARG A N 1
ATOM 1222 C CA . ARG A 1 168 ? 8.606 -3.496 3.876 1.00 93.94 168 ARG A CA 1
ATOM 1223 C C . ARG A 1 168 ? 8.416 -4.648 2.892 1.00 93.94 168 ARG A C 1
ATOM 1225 O O . ARG A 1 168 ? 7.295 -4.911 2.469 1.00 93.94 168 ARG A O 1
ATOM 1232 N N . GLY A 1 169 ? 9.486 -5.389 2.596 1.00 90.50 169 GLY A N 1
ATOM 1233 C CA . GLY A 1 169 ? 9.415 -6.638 1.828 1.00 90.50 169 GLY A CA 1
ATOM 1234 C C . GLY A 1 169 ? 8.596 -7.729 2.510 1.00 90.50 169 GLY A C 1
ATOM 1235 O O . GLY A 1 169 ? 8.253 -8.717 1.874 1.00 90.50 169 GLY A O 1
ATOM 1236 N N . ARG A 1 170 ? 8.248 -7.539 3.789 1.00 88.69 170 ARG A N 1
ATOM 1237 C CA . ARG A 1 170 ? 7.389 -8.424 4.570 1.00 88.69 170 ARG A CA 1
ATOM 1238 C C . ARG A 1 170 ? 5.976 -7.876 4.832 1.00 88.69 170 ARG A C 1
ATOM 1240 O O . ARG A 1 170 ? 5.245 -8.434 5.648 1.00 88.69 170 ARG A O 1
ATOM 1247 N N . ALA A 1 171 ? 5.582 -6.801 4.155 1.00 91.12 171 ALA A N 1
ATOM 1248 C CA . ALA A 1 171 ? 4.313 -6.117 4.379 1.00 91.12 171 ALA A CA 1
ATOM 1249 C C . ALA A 1 171 ? 3.348 -6.301 3.195 1.00 91.12 171 ALA A C 1
ATOM 1251 O O . ALA A 1 171 ? 3.635 -5.880 2.070 1.00 91.12 171 ALA A O 1
ATOM 1252 N N . ILE A 1 172 ? 2.148 -6.846 3.440 1.00 93.44 172 ILE A N 1
ATOM 1253 C CA . ILE A 1 172 ? 1.078 -6.863 2.421 1.00 93.44 172 ILE A CA 1
ATOM 1254 C C . ILE A 1 172 ? 0.695 -5.423 2.044 1.00 93.44 172 ILE A C 1
ATOM 1256 O O . ILE A 1 172 ? 0.490 -5.118 0.868 1.00 93.44 172 ILE A O 1
ATOM 1260 N N . CYS A 1 173 ? 0.709 -4.505 3.012 1.00 95.44 173 CYS A N 1
ATOM 1261 C CA . CYS A 1 173 ? 0.414 -3.092 2.800 1.00 95.44 173 CYS A CA 1
ATOM 1262 C C . CYS A 1 173 ? 1.358 -2.415 1.796 1.00 95.44 173 CYS A C 1
ATOM 1264 O O . CYS A 1 173 ? 0.931 -1.498 1.096 1.00 95.44 173 CYS A O 1
ATOM 1266 N N . ALA A 1 174 ? 2.598 -2.900 1.642 1.00 94.94 174 ALA A N 1
ATOM 1267 C CA . ALA A 1 174 ? 3.519 -2.407 0.617 1.00 94.94 174 ALA A CA 1
ATOM 1268 C C . ALA A 1 174 ? 2.989 -2.635 -0.807 1.00 94.94 174 ALA A C 1
ATOM 1270 O O . ALA A 1 174 ? 3.257 -1.829 -1.691 1.00 94.94 174 ALA A O 1
ATOM 1271 N N . HIS A 1 175 ? 2.199 -3.691 -1.022 1.00 94.62 175 HIS A N 1
ATOM 1272 C CA . HIS A 1 175 ? 1.486 -3.921 -2.278 1.00 94.62 175 HIS A CA 1
ATOM 1273 C C . HIS A 1 175 ? 0.248 -3.026 -2.382 1.00 94.62 175 HIS A C 1
ATOM 1275 O O . HIS A 1 175 ? -0.026 -2.478 -3.450 1.00 94.62 175 HIS A O 1
ATOM 1281 N N . GLY A 1 176 ? -0.472 -2.849 -1.271 1.00 94.75 176 GLY A N 1
ATOM 1282 C CA . GLY A 1 176 ? -1.677 -2.023 -1.193 1.00 94.75 176 GLY A CA 1
ATOM 1283 C C . GLY A 1 176 ? -1.452 -0.572 -1.625 1.00 94.75 176 GLY A C 1
ATOM 1284 O O . GLY A 1 176 ? -2.210 -0.064 -2.444 1.00 94.75 176 GLY A O 1
ATOM 1285 N N . ILE A 1 177 ? -0.361 0.063 -1.179 1.00 95.94 177 ILE A N 1
ATOM 1286 C CA . ILE A 1 177 ? -0.062 1.477 -1.490 1.00 95.94 177 ILE A CA 1
ATOM 1287 C C . ILE A 1 177 ? 0.263 1.759 -2.972 1.00 95.94 177 ILE A C 1
ATOM 1289 O O . ILE A 1 177 ? 0.422 2.921 -3.357 1.00 95.94 177 ILE A O 1
ATOM 1293 N N . THR A 1 178 ? 0.403 0.719 -3.802 1.00 94.00 178 THR A N 1
ATOM 1294 C CA . THR A 1 178 ? 0.777 0.848 -5.224 1.00 94.00 178 THR A CA 1
ATOM 1295 C C . THR A 1 178 ? -0.396 0.937 -6.189 1.00 94.00 178 THR A C 1
ATOM 1297 O O . THR A 1 178 ? -0.169 1.188 -7.367 1.00 94.00 178 THR A O 1
ATOM 1300 N N . GLY A 1 179 ? -1.628 0.755 -5.717 1.00 88.31 179 GLY A N 1
ATOM 1301 C CA . GLY A 1 179 ? -2.817 0.921 -6.546 1.00 88.31 179 GLY A CA 1
ATOM 1302 C C . GLY A 1 179 ? -3.938 1.625 -5.802 1.00 88.31 179 GLY A C 1
ATOM 1303 O O . GLY A 1 179 ? -3.848 1.883 -4.600 1.00 88.31 179 GLY A O 1
ATOM 1304 N N . ASP A 1 180 ? -5.001 1.912 -6.539 1.00 84.31 180 ASP A N 1
ATOM 1305 C CA . ASP A 1 180 ? -6.164 2.600 -6.002 1.00 84.31 180 ASP A CA 1
ATOM 1306 C C . ASP A 1 180 ? -7.187 1.633 -5.395 1.00 84.31 180 ASP A C 1
ATOM 1308 O O . ASP A 1 180 ? -7.427 0.537 -5.906 1.00 84.31 180 ASP A O 1
ATOM 1312 N N . GLY A 1 181 ? -7.817 2.058 -4.300 1.00 92.12 181 GLY A N 1
ATOM 1313 C CA . GLY A 1 181 ? -8.878 1.306 -3.629 1.00 92.12 181 GLY A CA 1
ATOM 1314 C C . GLY A 1 181 ? -8.398 0.101 -2.815 1.00 92.12 181 GLY A C 1
ATOM 1315 O O . GLY A 1 181 ? -7.203 -0.103 -2.586 1.00 92.12 181 GLY A O 1
ATOM 1316 N N . ALA A 1 182 ? -9.350 -0.704 -2.349 1.00 96.50 182 ALA A N 1
ATOM 1317 C CA . ALA A 1 182 ? -9.097 -1.819 -1.445 1.00 96.50 182 ALA A CA 1
ATOM 1318 C C . ALA A 1 182 ? -8.323 -2.965 -2.117 1.00 96.50 182 ALA A C 1
ATOM 1320 O O . ALA A 1 182 ? -8.573 -3.317 -3.271 1.00 96.50 182 ALA A O 1
ATOM 1321 N N . LEU A 1 183 ? -7.374 -3.549 -1.387 1.00 96.00 183 LEU A N 1
ATOM 1322 C CA . LEU A 1 183 ? -6.683 -4.793 -1.715 1.00 96.00 183 LEU A CA 1
ATOM 1323 C C . LEU A 1 183 ? -7.275 -5.910 -0.855 1.00 96.00 183 LEU A C 1
ATOM 1325 O O . LEU A 1 183 ? -7.228 -5.814 0.369 1.00 96.00 183 LEU A O 1
ATOM 1329 N N . ILE A 1 184 ? -7.776 -6.966 -1.495 1.00 95.75 184 ILE A N 1
ATOM 1330 C CA . ILE A 1 184 ? -8.324 -8.159 -0.842 1.00 95.75 184 ILE A CA 1
ATOM 1331 C C . ILE A 1 184 ? -7.416 -9.347 -1.159 1.00 95.75 184 ILE A C 1
ATOM 1333 O O . ILE A 1 184 ? -7.014 -9.545 -2.306 1.00 95.75 184 ILE A O 1
ATOM 1337 N N . VAL A 1 185 ? -7.070 -10.112 -0.128 1.00 93.88 185 VAL A N 1
ATOM 1338 C CA . VAL A 1 185 ? -6.245 -11.317 -0.201 1.00 93.88 185 VAL A CA 1
ATOM 1339 C C . VAL A 1 185 ? -6.991 -12.438 0.518 1.00 93.88 185 VAL A C 1
ATOM 1341 O O . VAL A 1 185 ? -7.118 -12.417 1.743 1.00 93.88 185 VAL A O 1
ATOM 1344 N N . ASP A 1 186 ? -7.460 -13.419 -0.255 1.00 89.31 186 ASP A N 1
ATOM 1345 C CA . ASP A 1 186 ? -8.312 -14.513 0.236 1.00 89.31 186 ASP A CA 1
ATOM 1346 C C . ASP A 1 186 ? -7.648 -15.373 1.312 1.00 89.31 186 ASP A C 1
ATOM 1348 O O . ASP A 1 186 ? -8.329 -15.848 2.215 1.00 89.31 186 ASP A O 1
ATOM 1352 N N . ASP A 1 187 ? -6.338 -15.603 1.204 1.00 87.50 187 ASP A N 1
ATOM 1353 C CA . ASP A 1 187 ? -5.533 -16.272 2.226 1.00 87.50 187 ASP A CA 1
ATOM 1354 C C . ASP A 1 187 ? -4.050 -15.911 2.037 1.00 87.50 187 ASP A C 1
ATOM 1356 O O . ASP A 1 187 ? -3.394 -16.269 1.053 1.00 87.50 187 ASP A O 1
ATOM 1360 N N . ALA A 1 188 ? -3.505 -15.171 2.998 1.00 83.94 188 ALA A N 1
ATOM 1361 C CA . ALA A 1 188 ? -2.120 -14.753 3.040 1.00 83.94 188 ALA A CA 1
ATOM 1362 C C . ALA A 1 188 ? -1.163 -15.945 3.101 1.00 83.94 188 ALA A C 1
ATOM 1364 O O . ALA A 1 188 ? -0.103 -15.864 2.503 1.00 83.94 188 ALA A O 1
ATOM 1365 N N . ALA A 1 189 ? -1.503 -17.063 3.743 1.00 78.31 189 ALA A N 1
ATOM 1366 C CA . ALA A 1 189 ? -0.590 -18.199 3.865 1.00 78.31 189 ALA A CA 1
ATOM 1367 C C . ALA A 1 189 ? -0.296 -18.888 2.520 1.00 78.31 189 ALA A C 1
ATOM 1369 O O . ALA A 1 189 ? 0.748 -19.527 2.374 1.00 78.31 189 ALA A O 1
ATOM 1370 N N . VAL A 1 190 ? -1.190 -18.748 1.537 1.00 80.38 190 VAL A N 1
ATOM 1371 C CA . VAL A 1 190 ? -1.043 -19.343 0.197 1.00 80.38 190 VAL A CA 1
ATOM 1372 C C . VAL A 1 190 ? -0.845 -18.313 -0.906 1.00 80.38 190 VAL A C 1
ATOM 1374 O O . VAL A 1 190 ? -0.391 -18.684 -1.987 1.00 80.38 190 VAL A O 1
ATOM 1377 N N . SER A 1 191 ? -1.167 -17.042 -0.653 1.00 85.19 191 SER A N 1
ATOM 1378 C CA . SER A 1 191 ? -1.014 -15.998 -1.656 1.00 85.19 191 SER A CA 1
ATOM 1379 C C . SER A 1 191 ? 0.443 -15.683 -1.924 1.00 85.19 191 SER A C 1
ATOM 1381 O O . SER A 1 191 ? 1.331 -15.733 -1.063 1.00 85.19 191 SER A O 1
ATOM 1383 N N . ASP A 1 192 ? 0.653 -15.228 -3.141 1.00 84.25 192 ASP A N 1
ATOM 1384 C CA . ASP A 1 192 ? 1.916 -14.723 -3.609 1.00 84.25 192 ASP A CA 1
ATOM 1385 C C . ASP A 1 192 ? 2.372 -13.505 -2.776 1.00 84.25 192 ASP A C 1
ATOM 1387 O O . ASP A 1 192 ? 3.565 -13.278 -2.555 1.00 84.25 192 ASP A O 1
ATOM 1391 N N . ARG A 1 193 ? 1.421 -12.747 -2.235 1.00 84.62 193 ARG A N 1
ATOM 1392 C CA . ARG A 1 193 ? 1.686 -11.585 -1.383 1.00 84.62 193 ARG A CA 1
ATOM 1393 C C . ARG A 1 193 ? 1.967 -11.904 0.065 1.00 84.62 193 ARG A C 1
ATOM 1395 O O . ARG A 1 193 ? 2.565 -11.062 0.711 1.00 84.62 193 ARG A O 1
ATOM 1402 N N . GLY A 1 194 ? 1.474 -13.018 0.596 1.00 72.88 194 GLY A N 1
ATOM 1403 C CA . GLY A 1 194 ? 1.437 -13.260 2.037 1.00 72.88 194 GLY A CA 1
ATOM 1404 C C . GLY A 1 194 ? 2.296 -14.434 2.501 1.00 72.88 194 GLY A C 1
ATOM 1405 O O . GLY A 1 194 ? 2.812 -14.389 3.618 1.00 72.88 194 GLY A O 1
ATOM 1406 N N . ALA A 1 195 ? 2.524 -15.448 1.654 1.00 68.56 195 ALA A N 1
ATOM 1407 C CA . ALA A 1 195 ? 2.886 -16.792 2.123 1.00 68.56 195 ALA A CA 1
ATOM 1408 C C . ALA A 1 195 ? 4.205 -16.863 2.909 1.00 68.56 195 ALA A C 1
ATOM 1410 O O . ALA A 1 195 ? 4.400 -17.741 3.748 1.00 68.56 195 ALA A O 1
ATOM 1411 N N . ARG A 1 196 ? 5.134 -15.935 2.651 1.00 68.50 196 ARG A N 1
ATOM 1412 C CA . ARG A 1 196 ? 6.421 -15.830 3.366 1.00 68.50 196 ARG A CA 1
ATOM 1413 C C . ARG A 1 196 ? 6.528 -14.632 4.299 1.00 68.50 196 ARG A C 1
ATOM 1415 O O . ARG A 1 196 ? 7.475 -14.557 5.075 1.00 68.50 196 ARG A O 1
ATOM 1422 N N . VAL A 1 197 ? 5.603 -13.691 4.191 1.00 70.31 197 VAL A N 1
ATOM 1423 C CA . VAL A 1 197 ? 5.783 -12.330 4.700 1.00 70.31 197 VAL A CA 1
ATOM 1424 C C . VAL A 1 197 ? 4.774 -11.959 5.775 1.00 70.31 197 VAL A C 1
ATOM 1426 O O . VAL A 1 197 ? 5.113 -11.260 6.726 1.00 70.31 197 VAL A O 1
ATOM 1429 N N . ALA A 1 198 ? 3.563 -12.495 5.668 1.00 75.94 198 ALA A N 1
ATOM 1430 C CA . ALA A 1 198 ? 2.506 -12.321 6.645 1.00 75.94 198 ALA A CA 1
ATOM 1431 C C . ALA A 1 198 ? 1.578 -13.549 6.716 1.00 75.94 198 ALA A C 1
ATOM 1433 O O . ALA A 1 198 ? 0.358 -13.395 6.637 1.00 75.94 198 ALA A O 1
ATOM 1434 N N . PRO A 1 199 ? 2.122 -14.780 6.848 1.00 76.00 199 PRO A N 1
ATOM 1435 C CA . PRO A 1 199 ? 1.297 -15.991 6.899 1.00 76.00 199 PRO A CA 1
ATOM 1436 C C . PRO A 1 199 ? 0.369 -16.018 8.125 1.00 76.00 199 PRO A C 1
ATOM 1438 O O . PRO A 1 199 ? -0.568 -16.803 8.179 1.00 76.00 199 PRO A O 1
ATOM 1441 N N . ASP A 1 200 ? 0.640 -15.163 9.109 1.00 81.56 200 ASP A N 1
ATOM 1442 C CA . ASP A 1 200 ? -0.095 -14.996 10.356 1.00 81.56 200 ASP A CA 1
ATOM 1443 C C . ASP A 1 200 ? -1.333 -14.091 10.241 1.00 81.56 200 ASP A C 1
ATOM 1445 O O . ASP A 1 200 ? -2.089 -13.972 11.204 1.00 81.56 200 ASP A O 1
ATOM 1449 N N . LEU A 1 201 ? -1.555 -13.444 9.091 1.00 87.12 201 LEU A N 1
ATOM 1450 C CA . LEU A 1 201 ? -2.732 -12.598 8.874 1.00 87.12 201 LEU A CA 1
ATOM 1451 C C . LEU A 1 201 ? -3.958 -13.375 8.378 1.00 87.12 201 LEU A C 1
ATOM 1453 O O . LEU A 1 201 ? -5.057 -12.846 8.471 1.00 87.12 201 LEU A O 1
ATOM 1457 N N . GLY A 1 202 ? -3.807 -14.614 7.900 1.00 91.50 202 GLY A N 1
ATOM 1458 C CA . GLY A 1 202 ? -4.925 -15.346 7.300 1.00 91.50 202 GLY A CA 1
ATOM 1459 C C . GLY A 1 202 ? -5.485 -14.573 6.104 1.00 91.50 202 GLY A C 1
ATOM 1460 O O . GLY A 1 202 ? -4.739 -14.179 5.214 1.00 91.50 202 GLY A O 1
ATOM 1461 N N . ARG A 1 203 ? -6.784 -14.313 6.074 1.00 93.75 203 ARG A N 1
ATOM 1462 C CA . ARG A 1 203 ? -7.427 -13.432 5.093 1.00 93.75 203 ARG A CA 1
ATOM 1463 C C . ARG A 1 203 ? -7.131 -11.985 5.424 1.00 93.75 203 ARG A C 1
ATOM 1465 O O . ARG A 1 203 ? -7.124 -11.604 6.588 1.00 93.75 203 ARG A O 1
ATOM 1472 N N . TYR A 1 204 ? -6.947 -11.166 4.403 1.00 96.19 204 TYR A N 1
ATOM 1473 C CA . TYR A 1 204 ? -6.614 -9.759 4.574 1.00 96.19 204 TYR A CA 1
ATOM 1474 C C . TYR A 1 204 ? -7.453 -8.897 3.639 1.00 96.19 204 TYR A C 1
ATOM 1476 O O . TYR A 1 204 ? -7.619 -9.219 2.463 1.00 96.19 204 TYR A O 1
ATOM 1484 N N . ALA A 1 205 ? -7.914 -7.761 4.146 1.00 97.56 205 ALA A N 1
ATOM 1485 C CA . ALA A 1 205 ? -8.410 -6.675 3.321 1.00 97.56 205 ALA A CA 1
ATOM 1486 C C . ALA A 1 205 ? -7.865 -5.349 3.847 1.00 97.56 205 ALA A C 1
ATOM 1488 O O . ALA A 1 205 ? -7.787 -5.132 5.055 1.00 97.56 205 ALA A O 1
ATOM 1489 N N . GLY A 1 206 ? -7.490 -4.440 2.954 1.00 98.00 206 GLY A N 1
ATOM 1490 C CA . GLY A 1 206 ? -7.023 -3.123 3.364 1.00 98.00 206 GLY A CA 1
ATOM 1491 C C . GLY A 1 206 ? -7.233 -2.062 2.305 1.00 98.00 206 GLY A C 1
ATOM 1492 O O . GLY A 1 206 ? -7.154 -2.350 1.115 1.00 98.00 206 GLY A O 1
ATOM 1493 N N . ALA A 1 207 ? -7.463 -0.825 2.738 1.00 98.44 207 ALA A N 1
ATOM 1494 C CA . ALA A 1 207 ? -7.648 0.327 1.862 1.00 98.44 207 ALA A CA 1
ATOM 1495 C C . ALA A 1 207 ? -6.612 1.441 2.136 1.00 98.44 207 ALA A C 1
ATOM 1497 O O . ALA A 1 207 ? -6.211 1.625 3.291 1.00 98.44 207 ALA A O 1
ATOM 1498 N N . PRO A 1 208 ? -6.174 2.195 1.105 1.00 98.00 208 PRO A N 1
ATOM 1499 C CA . PRO A 1 208 ? -5.112 3.189 1.242 1.00 98.00 208 PRO A CA 1
ATOM 1500 C C . PRO A 1 208 ? -5.466 4.357 2.163 1.00 98.00 208 PRO A C 1
ATOM 1502 O O . PRO A 1 208 ? -6.519 4.978 2.035 1.00 98.00 208 PRO A O 1
ATOM 1505 N N . VAL A 1 209 ? -4.529 4.709 3.041 1.00 98.44 209 VAL A N 1
ATOM 1506 C CA . VAL A 1 209 ? -4.541 5.951 3.822 1.00 98.44 209 VAL A CA 1
ATOM 1507 C C . VAL A 1 209 ? -3.688 6.988 3.101 1.00 98.44 209 VAL A C 1
ATOM 1509 O O . VAL A 1 209 ? -2.528 6.736 2.764 1.00 98.44 209 VAL A O 1
ATOM 1512 N N . ILE A 1 210 ? -4.269 8.163 2.871 1.00 98.00 210 ILE A N 1
ATOM 1513 C CA . ILE A 1 210 ? -3.698 9.234 2.061 1.00 98.00 210 ILE A CA 1
ATOM 1514 C C . ILE A 1 210 ? -3.263 10.398 2.952 1.00 98.00 210 ILE A C 1
ATOM 1516 O O . ILE A 1 210 ? -3.997 10.829 3.841 1.00 98.00 210 ILE A O 1
ATOM 1520 N N . ALA A 1 211 ? -2.080 10.941 2.670 1.00 97.25 211 ALA A N 1
ATOM 1521 C CA . ALA A 1 211 ? -1.608 12.204 3.218 1.00 97.25 211 ALA A CA 1
ATOM 1522 C C . ALA A 1 211 ? -0.879 12.992 2.128 1.00 97.25 211 ALA A C 1
ATOM 1524 O O . ALA A 1 211 ? -0.072 12.440 1.391 1.00 97.25 211 ALA A O 1
ATOM 1525 N N . GLY A 1 212 ? -1.150 14.290 2.006 1.00 95.44 212 GLY A N 1
ATOM 1526 C CA . GLY A 1 212 ? -0.520 15.155 1.005 1.00 95.44 212 GLY A CA 1
ATOM 1527 C C . GLY A 1 212 ? -0.802 14.733 -0.440 1.00 95.44 212 GLY A C 1
ATOM 1528 O O . GLY A 1 212 ? 0.006 15.029 -1.313 1.00 95.44 212 GLY A O 1
ATOM 1529 N N . GLY A 1 213 ? -1.914 14.029 -0.675 1.00 94.88 213 GLY A N 1
ATOM 1530 C CA . GLY A 1 213 ? -2.249 13.429 -1.971 1.00 94.88 213 GLY A CA 1
ATOM 1531 C C . GLY A 1 213 ? -1.549 12.096 -2.261 1.00 94.88 213 GLY A C 1
ATOM 1532 O O . GLY A 1 213 ? -1.760 11.534 -3.326 1.00 94.88 213 GLY A O 1
ATOM 1533 N N . GLU A 1 214 ? -0.755 11.572 -1.327 1.00 96.38 214 GLU A N 1
ATOM 1534 C CA . GLU A 1 214 ? 0.043 10.359 -1.506 1.00 96.38 214 GLU A CA 1
ATOM 1535 C C . GLU A 1 214 ? -0.450 9.216 -0.610 1.00 96.38 214 GLU A C 1
ATOM 1537 O O . GLU A 1 214 ? -0.838 9.439 0.538 1.00 96.38 214 GLU A O 1
ATOM 1542 N N . ARG A 1 215 ? -0.381 7.973 -1.100 1.00 96.75 215 ARG A N 1
ATOM 1543 C CA . ARG A 1 215 ? -0.751 6.755 -0.354 1.00 96.75 215 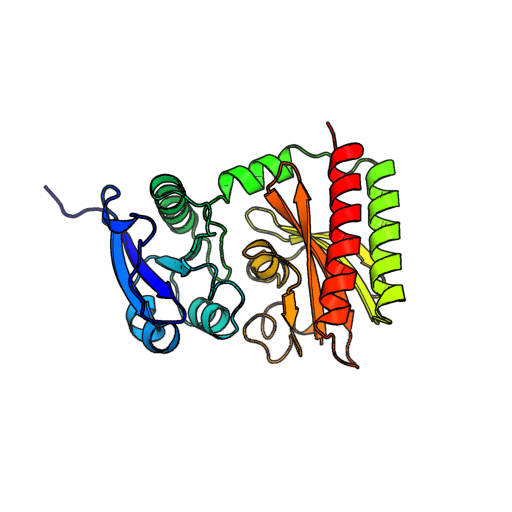ARG A CA 1
ATOM 1544 C C . ARG A 1 215 ? 0.354 6.395 0.648 1.00 96.75 215 ARG A C 1
ATOM 1546 O O . ARG A 1 215 ? 1.350 5.764 0.302 1.00 96.75 215 ARG A O 1
ATOM 1553 N N . VAL A 1 216 ? 0.225 6.833 1.897 1.00 97.94 216 VAL A N 1
ATOM 1554 C CA . VAL A 1 216 ? 1.285 6.709 2.919 1.00 97.94 216 VAL A CA 1
ATOM 1555 C C . VAL A 1 216 ? 1.196 5.427 3.752 1.00 97.94 216 VAL A C 1
ATOM 1557 O O . VAL A 1 216 ? 2.178 5.031 4.378 1.00 97.94 216 VAL A O 1
ATOM 1560 N N . GLY A 1 217 ? 0.049 4.755 3.733 1.00 98.25 217 GLY A N 1
ATOM 1561 C CA . GLY A 1 217 ? -0.199 3.540 4.501 1.00 98.25 217 GLY A CA 1
ATOM 1562 C C . GLY A 1 217 ? -1.529 2.896 4.136 1.00 98.25 217 GLY A C 1
ATOM 1563 O O . GLY A 1 217 ? -2.117 3.230 3.108 1.00 98.25 217 GLY A O 1
ATOM 1564 N N . MET A 1 218 ? -2.010 1.997 4.989 1.00 98.50 218 MET A N 1
ATOM 1565 C CA . MET A 1 218 ? -3.247 1.242 4.785 1.00 98.50 218 MET A CA 1
ATOM 1566 C C . MET A 1 218 ? -4.043 1.123 6.095 1.00 98.50 218 MET A C 1
ATOM 1568 O O . MET A 1 218 ? -3.459 0.912 7.158 1.00 98.50 218 MET A O 1
ATOM 1572 N N . LEU A 1 219 ? -5.374 1.214 6.014 1.00 98.75 219 LEU A N 1
ATOM 1573 C CA . LEU A 1 219 ? -6.308 0.750 7.046 1.00 98.75 219 LEU A CA 1
ATOM 1574 C C . LEU A 1 219 ? -6.725 -0.670 6.679 1.00 98.75 219 LEU A C 1
ATOM 1576 O O . LEU A 1 219 ? -7.264 -0.878 5.594 1.00 98.75 219 LEU A O 1
ATOM 1580 N N . CYS A 1 220 ? -6.476 -1.624 7.567 1.00 98.31 220 CYS A N 1
ATOM 1581 C CA . CYS A 1 220 ? -6.576 -3.042 7.260 1.00 98.31 220 CYS A CA 1
ATOM 1582 C C . CYS A 1 220 ? -7.389 -3.802 8.298 1.00 98.31 220 CYS A C 1
ATOM 1584 O O . CYS A 1 220 ? -7.441 -3.427 9.470 1.00 98.31 220 CYS A O 1
ATOM 1586 N N . VAL A 1 221 ? -7.936 -4.926 7.856 1.00 98.25 221 VAL A N 1
ATOM 1587 C CA . VAL A 1 221 ? -8.502 -5.979 8.689 1.00 98.25 221 VAL A CA 1
ATOM 1588 C C . VAL A 1 221 ? -7.923 -7.327 8.284 1.00 98.25 221 VAL A C 1
ATOM 1590 O O . VAL A 1 221 ? -7.463 -7.518 7.153 1.00 98.25 221 VAL A O 1
ATOM 1593 N N . ALA A 1 222 ? -7.930 -8.254 9.231 1.00 97.12 222 ALA A N 1
ATOM 1594 C CA . ALA A 1 222 ? -7.473 -9.615 9.027 1.00 97.12 222 ALA A CA 1
ATOM 1595 C C . ALA A 1 222 ? -8.391 -10.601 9.751 1.00 97.12 222 ALA A C 1
ATOM 1597 O O . ALA A 1 222 ? -8.954 -10.245 10.789 1.00 97.12 222 ALA A O 1
ATOM 1598 N N . ASP A 1 223 ? -8.518 -11.817 9.216 1.00 95.94 223 ASP A N 1
ATOM 1599 C CA . ASP A 1 223 ? -9.308 -12.903 9.806 1.00 95.94 223 ASP A CA 1
ATOM 1600 C C . ASP A 1 223 ? -8.763 -14.294 9.448 1.00 95.94 223 ASP A C 1
ATOM 1602 O O . ASP A 1 223 ? -8.108 -14.467 8.430 1.00 95.94 223 ASP A O 1
ATOM 1606 N N . ASP A 1 224 ? -9.044 -15.308 10.264 1.00 91.19 224 ASP A N 1
ATOM 1607 C CA . ASP A 1 224 ? -8.709 -16.708 9.971 1.00 91.19 224 ASP A CA 1
ATOM 1608 C C . ASP A 1 224 ? -9.884 -17.447 9.291 1.00 91.19 224 ASP A C 1
ATOM 1610 O O . ASP A 1 224 ? -9.688 -18.448 8.592 1.00 91.19 224 ASP A O 1
ATOM 1614 N N . GLU A 1 225 ? -11.112 -16.936 9.437 1.00 86.56 225 GLU A N 1
ATOM 1615 C CA . GLU A 1 225 ? -12.367 -17.479 8.898 1.00 86.56 225 GLU A CA 1
ATOM 1616 C C . GLU A 1 225 ? -13.069 -16.467 7.960 1.00 86.56 225 GLU A C 1
ATOM 1618 O O . GLU A 1 225 ? -12.520 -15.413 7.643 1.00 86.56 225 GLU A O 1
ATOM 1623 N N . GLY A 1 226 ? -14.213 -16.838 7.374 1.00 86.62 226 GLY A N 1
ATOM 1624 C CA . GLY A 1 226 ? -14.960 -15.969 6.449 1.00 86.62 226 GLY A CA 1
ATOM 1625 C C . GLY A 1 226 ? -14.296 -15.747 5.084 1.00 86.62 226 GLY A C 1
ATOM 1626 O O . GLY A 1 226 ? -13.480 -16.548 4.645 1.00 86.62 226 GLY A O 1
ATOM 1627 N N . ALA A 1 227 ? -14.698 -14.698 4.374 1.00 89.38 227 ALA A N 1
ATOM 1628 C CA . ALA A 1 227 ? -14.025 -14.160 3.193 1.00 89.38 227 ALA A CA 1
ATOM 1629 C C . ALA A 1 227 ? -14.387 -12.677 3.104 1.00 89.38 227 ALA A C 1
ATOM 1631 O O . ALA A 1 227 ? -15.543 -12.338 3.349 1.00 89.38 227 ALA A O 1
ATOM 1632 N N . PHE A 1 228 ? -13.419 -11.830 2.760 1.00 96.25 228 PHE A N 1
ATOM 1633 C CA . PHE A 1 228 ? -13.704 -10.435 2.443 1.00 96.25 228 PHE A CA 1
ATOM 1634 C C . PHE A 1 228 ? -14.091 -10.327 0.975 1.00 96.25 228 PHE A C 1
ATOM 1636 O O . PHE A 1 228 ? -13.456 -10.948 0.122 1.00 96.25 228 PHE A O 1
ATOM 1643 N N . ASP A 1 229 ? -15.117 -9.541 0.678 1.00 95.31 229 ASP A N 1
ATOM 1644 C CA . ASP A 1 229 ? -15.579 -9.326 -0.688 1.00 95.31 229 ASP A CA 1
ATOM 1645 C C . ASP A 1 229 ? -15.456 -7.861 -1.136 1.00 95.31 229 ASP A C 1
ATOM 1647 O O . ASP A 1 229 ? -14.956 -6.979 -0.435 1.00 95.31 229 ASP A O 1
ATOM 1651 N N . GLU A 1 230 ? -15.892 -7.588 -2.363 1.00 95.50 230 GLU A N 1
ATOM 1652 C CA . GLU A 1 230 ? -15.851 -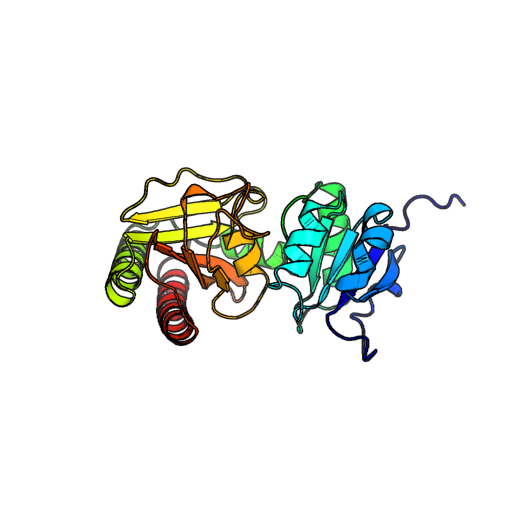6.244 -2.939 1.00 95.50 230 GLU A CA 1
ATOM 1653 C C . GLU A 1 230 ? -16.666 -5.226 -2.121 1.00 95.50 230 GLU A C 1
ATOM 1655 O O . GLU A 1 230 ? -16.303 -4.048 -2.069 1.00 95.50 230 GLU A O 1
ATOM 1660 N N . ALA A 1 231 ? -17.751 -5.648 -1.462 1.00 97.00 231 ALA A N 1
ATOM 1661 C CA . ALA A 1 231 ? -18.553 -4.769 -0.621 1.00 97.00 231 ALA A CA 1
ATOM 1662 C C . ALA A 1 231 ? -17.806 -4.402 0.669 1.00 97.00 231 ALA A C 1
ATOM 1664 O O . ALA A 1 231 ? -17.832 -3.231 1.063 1.00 97.00 231 ALA A O 1
ATOM 1665 N N . ASP A 1 232 ? -17.082 -5.351 1.267 1.00 97.75 232 ASP A N 1
ATOM 1666 C CA . ASP A 1 232 ? -16.171 -5.085 2.387 1.00 97.75 232 ASP A CA 1
ATOM 1667 C C . ASP A 1 232 ? -15.071 -4.097 1.983 1.00 97.75 232 ASP A C 1
ATOM 1669 O O . ASP A 1 232 ? -14.773 -3.145 2.713 1.00 97.75 232 ASP A O 1
ATOM 1673 N N . GLY A 1 233 ? -14.529 -4.258 0.771 1.00 97.69 233 GLY A N 1
ATOM 1674 C CA . GLY A 1 233 ? -13.587 -3.314 0.173 1.00 97.69 233 GLY A CA 1
ATOM 1675 C C . GLY A 1 233 ? -14.141 -1.886 0.109 1.00 97.69 233 GLY A C 1
ATOM 1676 O O . GLY A 1 233 ? -13.490 -0.947 0.569 1.00 97.69 233 GLY A O 1
ATOM 1677 N N . VAL A 1 234 ? -15.380 -1.713 -0.364 1.00 98.19 234 VAL A N 1
ATOM 1678 C CA . VAL A 1 234 ? -16.051 -0.398 -0.419 1.00 98.19 234 VAL A CA 1
ATOM 1679 C C . VAL A 1 234 ? -16.253 0.204 0.977 1.00 98.19 234 VAL A C 1
ATOM 1681 O O . VAL A 1 234 ? -16.169 1.426 1.149 1.00 98.19 234 VAL A O 1
ATOM 1684 N N . VAL A 1 235 ? -16.535 -0.618 1.992 1.00 98.38 235 VAL A N 1
ATOM 1685 C CA . VAL A 1 235 ? -16.628 -0.143 3.381 1.00 98.38 235 VAL A CA 1
ATOM 1686 C C . VAL A 1 235 ? -15.263 0.343 3.863 1.00 98.38 235 VAL A C 1
ATOM 1688 O O . VAL A 1 235 ? -15.166 1.473 4.351 1.00 98.38 235 VAL A O 1
ATOM 1691 N N . LEU A 1 236 ? -14.208 -0.452 3.674 1.00 98.44 236 LEU A N 1
ATOM 1692 C CA . LEU A 1 236 ? -12.844 -0.083 4.059 1.00 98.44 236 LEU A CA 1
ATOM 1693 C C . LEU A 1 236 ? -12.369 1.188 3.366 1.00 98.44 236 LEU A C 1
ATOM 1695 O O . LEU A 1 236 ? -11.765 2.026 4.023 1.00 98.44 236 LEU A O 1
ATOM 1699 N N . GLU A 1 237 ? -12.676 1.382 2.086 1.00 98.56 237 GLU A N 1
ATOM 1700 C CA . GLU A 1 237 ? -12.329 2.607 1.357 1.00 98.56 237 GLU A CA 1
ATOM 1701 C C . GLU A 1 237 ? -12.955 3.851 1.990 1.00 98.56 237 GLU A C 1
ATOM 1703 O O . GLU A 1 237 ? -12.278 4.860 2.183 1.00 98.56 237 GLU A O 1
ATOM 1708 N N . ARG A 1 238 ? -14.231 3.783 2.389 1.00 98.62 238 ARG A N 1
ATOM 1709 C CA . ARG A 1 238 ? -14.907 4.903 3.067 1.00 98.62 238 ARG A CA 1
ATOM 1710 C C . ARG A 1 238 ? -14.301 5.191 4.432 1.00 98.62 238 ARG A C 1
ATOM 1712 O O . ARG A 1 238 ? -14.180 6.354 4.823 1.00 98.62 238 ARG A O 1
ATOM 1719 N N . LEU A 1 239 ? -13.942 4.142 5.167 1.00 98.69 239 LEU A N 1
ATOM 1720 C CA . LEU A 1 239 ? -13.280 4.282 6.457 1.00 98.69 239 LEU A CA 1
ATOM 1721 C C . LEU A 1 239 ? -11.873 4.862 6.272 1.00 98.69 239 LEU A C 1
ATOM 1723 O O . LEU A 1 239 ? -11.532 5.836 6.935 1.00 98.69 239 LEU A O 1
ATOM 1727 N N . ALA A 1 240 ? -11.098 4.363 5.314 1.00 98.69 240 ALA A N 1
ATOM 1728 C CA . ALA A 1 240 ? -9.768 4.863 4.992 1.00 98.69 240 ALA A CA 1
ATOM 1729 C C . ALA A 1 240 ? -9.799 6.316 4.490 1.00 98.69 240 ALA A C 1
ATOM 1731 O O . ALA A 1 240 ? -8.911 7.100 4.827 1.00 98.69 240 ALA A O 1
ATOM 1732 N N . GLU A 1 241 ? -10.852 6.731 3.779 1.00 98.56 241 GLU A N 1
ATOM 1733 C CA . GLU A 1 241 ? -11.079 8.136 3.432 1.00 98.56 241 GLU A CA 1
ATOM 1734 C C . GLU A 1 241 ? -11.248 9.000 4.694 1.00 98.56 241 GLU A C 1
ATOM 1736 O O . GLU A 1 241 ? -10.625 10.058 4.810 1.00 98.56 241 GLU A O 1
ATOM 1741 N N . GLN A 1 242 ? -12.045 8.558 5.677 1.00 98.56 242 GLN A N 1
ATOM 1742 C CA . GLN A 1 242 ? -12.162 9.277 6.953 1.00 98.56 242 GLN A CA 1
ATOM 1743 C C . GLN A 1 242 ? -10.843 9.280 7.732 1.00 98.56 242 GLN A C 1
ATOM 1745 O O . GLN A 1 242 ? -10.443 10.330 8.236 1.00 98.56 242 GLN A O 1
ATOM 1750 N N . THR A 1 243 ? -10.128 8.153 7.772 1.00 98.69 243 THR A N 1
ATOM 1751 C CA . THR A 1 243 ? -8.781 8.050 8.350 1.00 98.69 243 THR A CA 1
ATOM 1752 C C . THR A 1 243 ? -7.844 9.084 7.727 1.00 98.69 243 THR A C 1
ATOM 1754 O O . THR A 1 243 ? -7.199 9.847 8.443 1.00 98.69 243 THR A O 1
ATOM 1757 N N . SER A 1 244 ? -7.842 9.194 6.400 1.00 98.62 244 SER A N 1
ATOM 1758 C CA . SER A 1 244 ? -7.037 10.168 5.654 1.00 98.62 244 SER A CA 1
ATOM 1759 C C . SER A 1 244 ? -7.405 11.608 6.022 1.00 98.62 244 SER A C 1
ATOM 1761 O O . SER A 1 244 ? -6.532 12.434 6.270 1.00 98.62 244 SER A O 1
ATOM 1763 N N . ARG A 1 245 ? -8.701 11.921 6.163 1.00 98.44 245 ARG A N 1
ATOM 1764 C CA . ARG A 1 245 ? -9.156 13.248 6.621 1.00 98.44 245 ARG A CA 1
ATOM 1765 C C . ARG A 1 245 ? -8.680 13.573 8.037 1.00 98.44 245 ARG A C 1
ATOM 1767 O O . ARG A 1 245 ? -8.390 14.736 8.319 1.00 98.44 245 ARG A O 1
ATOM 1774 N N . TYR A 1 246 ? -8.594 12.583 8.925 1.00 98.50 246 TYR A N 1
ATOM 1775 C CA . TYR A 1 246 ? -8.020 12.776 10.256 1.00 98.50 246 TYR A CA 1
ATOM 1776 C C . TYR A 1 246 ? -6.519 13.045 10.197 1.00 98.50 246 TYR A C 1
ATOM 1778 O O . TYR A 1 246 ? -6.069 13.990 10.843 1.00 98.50 246 TYR A O 1
ATOM 1786 N N . VAL A 1 247 ? -5.770 12.297 9.381 1.00 98.19 247 VAL A N 1
ATOM 1787 C CA . VAL A 1 247 ? -4.340 12.556 9.138 1.00 98.19 247 VAL A CA 1
ATOM 1788 C C . VAL A 1 247 ? -4.129 13.973 8.602 1.00 98.19 247 VAL A C 1
ATOM 1790 O O . VAL A 1 247 ? -3.266 14.697 9.092 1.00 98.19 247 VAL A O 1
ATOM 1793 N N . GLU A 1 248 ? -4.960 14.413 7.656 1.00 97.25 248 GLU A N 1
ATOM 1794 C CA . GLU A 1 248 ? -4.882 15.766 7.105 1.00 97.25 248 GLU A CA 1
ATOM 1795 C C . GLU A 1 248 ? -5.160 16.859 8.137 1.00 97.25 248 GLU A C 1
ATOM 1797 O O . GLU A 1 248 ? -4.518 17.907 8.132 1.00 97.25 248 GLU A O 1
ATOM 1802 N N . ARG A 1 249 ? -6.128 16.619 9.022 1.00 97.12 249 ARG A N 1
ATOM 1803 C CA . ARG A 1 249 ? -6.602 17.615 9.982 1.00 97.12 249 ARG A CA 1
ATOM 1804 C C . ARG A 1 249 ? -5.741 17.719 11.237 1.00 97.12 249 ARG A C 1
ATOM 1806 O O . ARG A 1 249 ? -5.630 18.813 11.782 1.00 97.12 249 ARG A O 1
ATOM 1813 N N . TYR A 1 250 ? -5.237 16.592 11.729 1.00 96.62 250 TYR A N 1
ATOM 1814 C CA . TYR A 1 250 ? -4.598 16.495 13.043 1.00 96.62 250 TYR A CA 1
ATOM 1815 C C . TYR A 1 250 ? -3.121 16.112 12.966 1.00 96.62 250 TYR A C 1
ATOM 1817 O O . TYR A 1 250 ? -2.383 16.410 13.892 1.00 96.62 250 TYR A O 1
ATOM 1825 N N . GLY A 1 251 ? -2.668 15.515 11.861 1.00 91.88 251 GLY A N 1
ATOM 1826 C CA . GLY A 1 251 ? -1.270 15.128 11.666 1.00 91.88 251 GLY A CA 1
ATOM 1827 C C . GLY A 1 251 ? -0.385 16.257 11.150 1.00 91.88 251 GLY A C 1
ATOM 1828 O O . GLY A 1 251 ? 0.528 15.993 10.378 1.00 91.88 251 GLY A O 1
ATOM 1829 N N . THR A 1 252 ? -0.676 17.515 11.473 1.00 86.31 252 THR A N 1
ATOM 1830 C CA . THR A 1 252 ? 0.132 18.662 11.030 1.00 86.31 252 THR A CA 1
ATOM 1831 C C . THR A 1 252 ? 1.196 18.994 12.070 1.00 86.31 252 THR A C 1
ATOM 1833 O O . THR A 1 252 ? 0.855 19.141 13.240 1.00 86.31 252 THR A O 1
ATOM 1836 N N . THR A 1 253 ? 2.447 19.143 11.629 1.00 64.31 253 THR A N 1
ATOM 1837 C CA . THR A 1 253 ? 3.585 19.596 12.451 1.00 64.31 253 THR A CA 1
ATOM 1838 C C . THR A 1 253 ? 3.466 21.057 12.882 1.00 64.31 253 THR A C 1
ATOM 1840 O O . THR A 1 253 ? 2.946 21.872 12.082 1.00 64.31 253 THR A O 1
#

Nearest PDB structures (foldseek):
  4zmu-assembly2_D  TM=8.694E-01  e=7.887E-12  Pseudomonas aeruginosa PAO1
  3mmh-assembly1_B  TM=7.869E-01  e=7.310E-08  Neisseria meningitidis 8013
  3rfb-assembly1_A  TM=7.380E-01  e=2.374E-05  Streptococcus pneumoniae R6
  1lrq-assembly1_B  TM=4.469E-01  e=2.509E-01  Aquifex aeolicus
  2nxg-assembly1_B  TM=4.400E-01  e=2.861E-01  Aquifex aeolicus

Radius of gyration: 18.06 Å; Cα contacts (8 Å, |Δi|>4): 571; chains: 1; bounding bo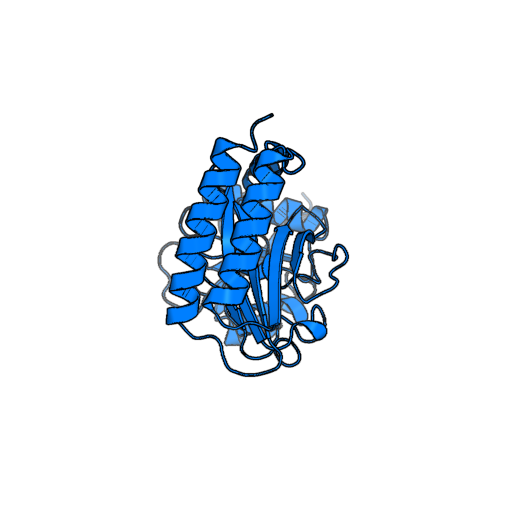x: 52×39×48 Å

Mean predicted aligned error: 5.46 Å